Protein AF-A0A537J9Y5-F1 (afdb_monomer_lite)

Structure (mmCIF, N/CA/C/O backbone):
data_AF-A0A537J9Y5-F1
#
_entry.id   AF-A0A537J9Y5-F1
#
loop_
_atom_site.group_PDB
_atom_site.id
_atom_site.type_symbol
_atom_site.label_atom_id
_atom_site.label_alt_id
_atom_site.label_comp_id
_atom_site.label_asym_id
_atom_site.label_entity_id
_atom_site.label_seq_id
_atom_site.pdbx_PDB_ins_code
_atom_site.Cartn_x
_atom_site.Cartn_y
_atom_site.Cartn_z
_atom_site.occupancy
_atom_site.B_iso_or_equiv
_atom_site.auth_seq_id
_atom_site.auth_comp_id
_atom_site.auth_asym_id
_atom_site.auth_atom_id
_atom_site.pdbx_PDB_model_num
ATOM 1 N N . MET A 1 1 ? -23.679 -48.102 -21.421 1.00 48.69 1 MET A N 1
ATOM 2 C CA . MET A 1 1 ? -22.704 -47.228 -20.738 1.00 48.69 1 MET A CA 1
ATOM 3 C C . MET A 1 1 ? -22.880 -45.819 -21.307 1.00 48.69 1 MET A C 1
ATOM 5 O O . MET A 1 1 ? -22.364 -45.567 -22.387 1.00 48.69 1 MET A O 1
ATOM 9 N N . PRO A 1 2 ? -23.731 -44.965 -20.708 1.00 47.84 2 PRO A N 1
ATOM 10 C CA . PRO A 1 2 ? -23.940 -43.592 -21.174 1.00 47.84 2 PRO A CA 1
ATOM 11 C C . PRO A 1 2 ? -22.883 -42.631 -20.580 1.00 47.84 2 PRO A C 1
ATOM 13 O O . PRO A 1 2 ? -22.231 -42.990 -19.596 1.00 47.84 2 PRO A O 1
ATOM 16 N N . PRO A 1 3 ? -22.658 -41.455 -21.194 1.00 48.59 3 PRO A N 1
ATOM 17 C CA . PRO A 1 3 ? -21.494 -40.613 -20.930 1.00 48.59 3 PRO A CA 1
ATOM 18 C C . PRO A 1 3 ? -21.601 -39.854 -19.602 1.00 48.59 3 PRO A C 1
ATOM 20 O O . PRO A 1 3 ? -22.683 -39.469 -19.166 1.00 48.59 3 PRO A O 1
ATOM 23 N N . VAL A 1 4 ? -20.442 -39.645 -18.975 1.00 55.75 4 VAL A N 1
ATOM 24 C CA . VAL A 1 4 ? -20.255 -38.872 -17.743 1.00 55.75 4 VAL A CA 1
ATOM 25 C C . VAL A 1 4 ? -20.580 -37.409 -18.028 1.00 55.75 4 VAL A C 1
ATOM 27 O O . VAL A 1 4 ? -19.810 -36.705 -18.679 1.00 55.75 4 VAL A O 1
ATOM 30 N N . ASP A 1 5 ? -21.744 -36.985 -17.550 1.00 44.72 5 ASP A N 1
ATOM 31 C CA . ASP A 1 5 ? -22.205 -35.606 -17.577 1.00 44.72 5 ASP A CA 1
ATOM 32 C C . ASP A 1 5 ? -21.256 -34.732 -16.743 1.00 44.72 5 ASP A C 1
ATOM 34 O O . ASP A 1 5 ? -20.990 -34.991 -15.562 1.00 44.72 5 ASP A O 1
ATOM 38 N N . SER A 1 6 ? -20.687 -33.714 -17.383 1.00 51.09 6 SER A N 1
ATOM 39 C CA . SER A 1 6 ? -19.813 -32.724 -16.770 1.00 51.09 6 SER A CA 1
ATOM 40 C C . SER A 1 6 ? -20.642 -31.811 -15.871 1.00 51.09 6 SER A C 1
ATOM 42 O O . SER A 1 6 ? -20.980 -30.687 -16.241 1.00 51.09 6 SER A O 1
ATOM 44 N N . ALA A 1 7 ? -20.962 -32.297 -14.673 1.00 42.53 7 ALA A N 1
ATOM 45 C CA . ALA A 1 7 ? -21.557 -31.504 -13.613 1.00 42.53 7 ALA A CA 1
ATOM 46 C C . ALA A 1 7 ? -20.564 -30.412 -13.184 1.00 42.53 7 ALA A C 1
ATOM 48 O O . ALA A 1 7 ? -19.696 -30.596 -12.325 1.00 42.53 7 ALA A O 1
ATOM 49 N N . VAL A 1 8 ? -20.692 -29.251 -13.826 1.00 44.88 8 VAL A N 1
ATOM 50 C CA . VAL A 1 8 ? -20.165 -27.972 -13.363 1.00 44.88 8 VAL A CA 1
ATOM 51 C C . VAL A 1 8 ? -20.656 -27.793 -11.931 1.00 44.88 8 VAL A C 1
ATOM 53 O O . VAL A 1 8 ? -21.840 -27.562 -11.698 1.00 44.88 8 VAL A O 1
ATOM 56 N N . ARG A 1 9 ? -19.757 -27.940 -10.950 1.00 37.44 9 ARG A N 1
ATOM 57 C CA . ARG A 1 9 ? -20.081 -27.621 -9.556 1.00 37.44 9 ARG A CA 1
ATOM 58 C C . ARG A 1 9 ? -20.584 -26.172 -9.523 1.00 37.44 9 ARG A C 1
ATOM 60 O O . ARG A 1 9 ? -19.860 -25.298 -10.013 1.00 37.44 9 ARG A O 1
ATOM 67 N N . PRO A 1 10 ? -21.779 -25.889 -8.980 1.00 38.28 10 PRO A N 1
ATOM 68 C CA . PRO A 1 10 ? -22.238 -24.516 -8.856 1.00 38.28 10 PRO A CA 1
ATOM 69 C C . PRO A 1 10 ? -21.211 -23.720 -8.045 1.00 38.28 10 PRO A C 1
ATOM 71 O O . PRO A 1 10 ? -20.689 -24.194 -7.031 1.00 38.28 10 PRO A O 1
ATOM 74 N N . ARG A 1 11 ? -20.872 -22.521 -8.535 1.00 48.03 11 ARG A N 1
ATOM 75 C CA . ARG A 1 11 ? -20.024 -21.579 -7.795 1.00 48.03 11 ARG A CA 1
ATOM 76 C C . ARG A 1 11 ? -20.684 -21.312 -6.438 1.00 48.03 11 ARG A C 1
ATOM 78 O O . ARG A 1 11 ? -21.905 -21.170 -6.410 1.00 48.03 11 ARG A O 1
ATOM 85 N N . PRO A 1 12 ? -19.912 -21.220 -5.342 1.00 40.69 12 PRO A N 1
ATOM 86 C CA . PRO A 1 12 ? -20.472 -20.873 -4.044 1.00 40.69 12 PRO A CA 1
ATOM 87 C C . PRO A 1 12 ? -21.247 -19.560 -4.176 1.00 40.69 12 PRO A C 1
ATOM 89 O O . PRO A 1 12 ? -20.703 -18.550 -4.630 1.00 40.69 12 PRO A O 1
ATOM 92 N N . THR A 1 13 ? -22.536 -19.602 -3.848 1.00 50.50 13 THR A N 1
ATOM 93 C CA . THR A 1 13 ? -23.388 -18.419 -3.801 1.00 50.50 13 THR A CA 1
ATOM 94 C C . THR A 1 13 ? -22.841 -17.473 -2.729 1.00 50.50 13 THR A C 1
ATOM 96 O O . THR A 1 13 ? -22.529 -17.926 -1.624 1.00 50.50 13 THR A O 1
ATOM 99 N N . PRO A 1 14 ? -22.665 -16.174 -3.029 1.00 53.56 14 PRO A N 1
ATOM 100 C CA . PRO A 1 14 ? -22.253 -15.197 -2.028 1.00 53.56 14 PRO A CA 1
ATOM 101 C C . PRO A 1 14 ? -23.252 -15.179 -0.857 1.00 53.56 14 PRO A C 1
ATOM 103 O O . PRO A 1 14 ? -24.447 -15.325 -1.105 1.00 53.56 14 PRO A O 1
ATOM 106 N N . PRO A 1 15 ? -22.803 -14.988 0.396 1.00 53.94 15 PRO A N 1
ATOM 107 C CA . PRO A 1 15 ? -23.690 -14.953 1.557 1.00 53.94 15 PRO A CA 1
ATOM 108 C C . PRO A 1 15 ? -24.739 -13.836 1.426 1.00 53.94 15 PRO A C 1
ATOM 110 O O . PRO A 1 15 ? -24.412 -12.713 1.036 1.00 53.94 15 PRO A O 1
ATOM 113 N N . ASP A 1 16 ? -25.986 -14.143 1.786 1.00 54.88 16 ASP A N 1
ATOM 114 C CA . ASP A 1 16 ? -27.216 -13.396 1.461 1.00 54.88 16 ASP A CA 1
ATOM 115 C C . ASP A 1 16 ? -27.384 -11.987 2.080 1.00 54.88 16 ASP A C 1
ATOM 117 O O . ASP A 1 16 ? -28.465 -11.411 2.031 1.00 54.88 16 ASP A O 1
ATOM 121 N N . GLY A 1 17 ? -26.321 -11.364 2.593 1.00 55.50 17 GLY A N 1
ATOM 122 C CA . GLY A 1 17 ? -26.359 -10.043 3.245 1.00 55.50 17 GLY A CA 1
ATOM 123 C C . GLY A 1 17 ? -25.818 -8.870 2.419 1.00 55.50 17 GLY A C 1
ATOM 124 O O . GLY A 1 17 ? -25.597 -7.794 2.962 1.00 55.50 17 GLY A O 1
ATOM 125 N N . ILE A 1 18 ? -25.528 -9.061 1.129 1.00 55.19 18 ILE A N 1
ATOM 126 C CA . ILE A 1 18 ? -24.927 -8.015 0.288 1.00 55.19 18 ILE A CA 1
ATOM 127 C C . ILE A 1 18 ? -26.033 -7.142 -0.321 1.00 55.19 18 ILE A C 1
ATOM 129 O O . ILE A 1 18 ? -26.886 -7.661 -1.055 1.00 55.19 18 ILE A O 1
ATOM 133 N N . SER A 1 19 ? -25.992 -5.832 -0.035 1.00 57.56 19 SER A N 1
ATOM 134 C CA . SER A 1 19 ? -26.908 -4.828 -0.591 1.00 57.56 19 SER A CA 1
ATOM 135 C C . SER A 1 19 ? -26.950 -4.897 -2.129 1.00 57.56 19 SER A C 1
ATOM 137 O O . SER A 1 19 ? -25.937 -5.215 -2.766 1.00 57.56 19 SER A O 1
ATOM 139 N N . PRO A 1 20 ? -28.115 -4.637 -2.755 1.00 54.50 20 PRO A N 1
ATOM 140 C CA . PRO A 1 20 ? -28.296 -4.770 -4.205 1.00 54.50 20 PRO A CA 1
ATOM 141 C C . PRO A 1 20 ? -27.277 -3.950 -5.013 1.00 54.50 20 PRO A C 1
ATOM 143 O O . PRO A 1 20 ? -26.817 -4.405 -6.059 1.00 54.50 20 PRO A O 1
ATOM 146 N N . ASP A 1 21 ? -26.826 -2.820 -4.470 1.00 53.56 21 ASP A N 1
ATOM 147 C CA . ASP A 1 21 ? -25.821 -1.941 -5.076 1.00 53.56 21 ASP A CA 1
ATOM 148 C C . ASP A 1 21 ? -24.439 -2.605 -5.188 1.00 53.56 21 ASP A C 1
ATOM 150 O O . ASP A 1 21 ? -23.736 -2.447 -6.187 1.00 53.56 21 ASP A O 1
ATOM 154 N N . VAL A 1 22 ? -24.053 -3.408 -4.190 1.00 55.50 22 VAL A N 1
ATOM 155 C CA . VAL A 1 22 ? -22.767 -4.123 -4.177 1.00 55.50 22 VAL A CA 1
ATOM 156 C C . VAL A 1 22 ? -22.822 -5.349 -5.093 1.00 55.50 22 VAL A C 1
ATOM 158 O O . VAL A 1 22 ? -21.840 -5.649 -5.772 1.00 55.50 22 VAL A O 1
ATOM 161 N N . ARG A 1 23 ? -23.978 -6.024 -5.204 1.00 52.75 23 ARG A N 1
ATOM 162 C CA . ARG A 1 23 ? -24.185 -7.061 -6.237 1.00 52.75 23 ARG A CA 1
ATOM 163 C C . ARG A 1 23 ? -24.098 -6.474 -7.643 1.00 52.75 23 ARG A C 1
ATOM 165 O O . ARG A 1 23 ? -23.441 -7.070 -8.493 1.00 52.75 23 ARG A O 1
ATOM 172 N N . ALA A 1 24 ? -24.708 -5.313 -7.876 1.00 53.28 24 ALA A N 1
ATOM 173 C CA . ALA A 1 24 ? -24.654 -4.626 -9.162 1.00 53.28 24 ALA A CA 1
ATOM 174 C C . ALA A 1 24 ? -23.217 -4.214 -9.525 1.00 53.28 24 ALA A C 1
ATOM 176 O O . ALA A 1 24 ? -22.781 -4.474 -10.643 1.00 53.28 24 ALA A O 1
ATOM 177 N N . ALA A 1 25 ? -22.448 -3.685 -8.566 1.00 50.53 25 ALA A N 1
ATOM 178 C CA . ALA A 1 25 ? -21.043 -3.323 -8.766 1.00 50.53 25 ALA A CA 1
ATOM 179 C C . ALA A 1 25 ? -20.125 -4.530 -9.062 1.00 50.53 25 ALA A C 1
ATOM 181 O O . ALA A 1 25 ? -19.138 -4.393 -9.784 1.00 50.53 25 ALA A O 1
ATOM 182 N N . LEU A 1 26 ? -20.448 -5.720 -8.537 1.00 48.41 26 LEU A N 1
ATOM 183 C CA . LEU A 1 26 ? -19.712 -6.963 -8.810 1.00 48.41 26 LEU A CA 1
ATOM 184 C C . LEU A 1 26 ? -20.140 -7.658 -10.119 1.00 48.41 26 LEU A C 1
ATOM 186 O O . LEU A 1 26 ? -19.366 -8.445 -10.663 1.00 48.41 26 LEU A O 1
ATOM 190 N N . ALA A 1 27 ? -21.352 -7.392 -10.623 1.00 50.41 27 ALA A N 1
ATOM 191 C CA . ALA A 1 27 ? -21.928 -8.035 -11.811 1.00 50.41 27 ALA A CA 1
ATOM 192 C C . ALA A 1 27 ? -21.646 -7.296 -13.134 1.00 50.41 27 ALA A C 1
ATOM 194 O O . ALA A 1 27 ? -21.842 -7.848 -14.217 1.00 50.41 27 ALA A O 1
ATOM 195 N N . THR A 1 28 ? -21.188 -6.051 -13.074 1.00 40.44 28 THR A N 1
ATOM 196 C CA . THR A 1 28 ? -20.926 -5.214 -14.251 1.00 40.44 28 THR A CA 1
ATOM 197 C C . THR A 1 28 ? -19.589 -5.537 -14.938 1.00 40.44 28 THR A C 1
ATOM 199 O O . THR A 1 28 ? -18.579 -5.736 -14.258 1.00 40.44 28 THR A O 1
ATOM 202 N N . PRO A 1 29 ? -19.526 -5.542 -16.287 1.00 36.16 29 PRO A N 1
ATOM 203 C CA . PRO A 1 29 ? -18.295 -5.789 -17.039 1.00 36.16 29 PRO A CA 1
ATOM 204 C C . PRO A 1 29 ? -17.194 -4.781 -16.677 1.00 36.16 29 PRO A C 1
ATOM 206 O O . PRO A 1 29 ? -17.454 -3.581 -16.595 1.00 36.16 29 PRO A O 1
ATOM 209 N N . GLY A 1 30 ? -15.950 -5.249 -16.531 1.00 40.12 30 GLY A N 1
ATOM 210 C CA . GLY A 1 30 ? -14.796 -4.483 -16.022 1.00 40.12 30 GLY A CA 1
ATOM 211 C C . GLY A 1 30 ? -14.356 -3.236 -16.811 1.00 40.12 30 GLY A C 1
ATOM 212 O O . GLY A 1 30 ? -13.328 -2.653 -16.482 1.00 40.12 30 GLY A O 1
ATOM 213 N N . TRP A 1 31 ? -15.106 -2.809 -17.832 1.00 46.09 31 TRP A N 1
ATOM 214 C CA . TRP A 1 31 ? -14.923 -1.525 -18.517 1.00 46.09 31 TRP A CA 1
ATOM 215 C C . TRP A 1 31 ? -15.880 -0.427 -18.011 1.00 46.09 31 TRP A C 1
ATOM 217 O O . TRP A 1 31 ? -15.570 0.752 -18.168 1.00 46.09 31 TRP A O 1
ATOM 227 N N . ALA A 1 32 ? -17.008 -0.793 -17.383 1.00 37.97 32 ALA A N 1
ATOM 228 C CA . ALA A 1 32 ? -18.052 0.137 -16.936 1.00 37.97 32 ALA A CA 1
ATOM 229 C C . ALA A 1 32 ? -17.827 0.687 -15.514 1.00 37.97 32 ALA A C 1
ATOM 231 O O . ALA A 1 32 ? -18.377 1.727 -15.162 1.00 37.97 32 ALA A O 1
ATOM 232 N N . LEU A 1 33 ? -16.956 0.061 -14.717 1.00 44.09 33 LEU A N 1
ATOM 233 C CA . LEU A 1 33 ? -16.459 0.640 -13.472 1.00 44.09 33 LEU A CA 1
ATOM 234 C C . LEU A 1 33 ? -14.973 0.920 -13.583 1.00 44.09 33 LEU A C 1
ATOM 236 O O . LEU A 1 33 ? -14.114 0.145 -13.174 1.00 44.09 33 LEU A O 1
ATOM 240 N N . ARG A 1 34 ? -14.684 2.139 -14.031 1.00 42.34 34 ARG A N 1
ATOM 241 C CA . ARG A 1 34 ? -13.456 2.860 -13.689 1.00 42.34 34 ARG A CA 1
ATOM 242 C C . ARG A 1 34 ? -13.475 3.257 -12.199 1.00 42.34 34 ARG A C 1
ATOM 244 O O . ARG A 1 34 ? -13.111 4.376 -11.853 1.00 42.34 34 ARG A O 1
ATOM 251 N N . GLN A 1 35 ? -13.955 2.384 -11.311 1.00 54.38 35 GLN A N 1
ATOM 252 C CA . GLN A 1 35 ? -13.827 2.600 -9.878 1.00 54.38 35 GLN A CA 1
ATOM 253 C C . GLN A 1 35 ? -12.368 2.353 -9.515 1.00 54.38 35 GLN A C 1
ATOM 255 O O . GLN A 1 35 ? -11.789 1.303 -9.803 1.00 54.38 35 GLN A O 1
ATOM 260 N N . ARG A 1 36 ? -11.747 3.392 -8.964 1.00 60.62 36 ARG A N 1
ATOM 261 C CA . ARG A 1 36 ? -10.392 3.335 -8.437 1.00 60.62 36 ARG A CA 1
ATOM 262 C C . ARG A 1 36 ? -10.406 2.317 -7.299 1.00 60.62 36 ARG A C 1
ATOM 264 O O . ARG A 1 36 ? -11.198 2.435 -6.379 1.00 60.62 36 ARG A O 1
ATOM 271 N N . VAL A 1 37 ? -9.571 1.286 -7.398 1.00 68.31 37 VAL A N 1
ATOM 272 C CA . VAL A 1 37 ? -9.343 0.387 -6.264 1.00 68.31 37 VAL A CA 1
ATOM 273 C C . VAL A 1 37 ? -8.652 1.220 -5.175 1.00 68.31 37 VAL A C 1
ATOM 275 O O . VAL A 1 37 ? -7.657 1.876 -5.515 1.00 68.31 37 VAL A O 1
ATOM 278 N N . PRO A 1 38 ? -9.139 1.213 -3.918 1.00 76.75 38 PRO A N 1
ATOM 279 C CA . PRO A 1 38 ? -8.525 1.978 -2.839 1.00 76.75 38 PRO A CA 1
ATOM 280 C C . PRO A 1 38 ? -7.033 1.656 -2.722 1.00 76.75 38 PRO A C 1
ATOM 282 O O . PRO A 1 38 ? -6.625 0.490 -2.741 1.00 76.75 38 PRO A O 1
ATOM 285 N N . SER A 1 39 ? -6.204 2.693 -2.640 1.00 82.50 39 SER A N 1
ATOM 286 C CA . SER A 1 39 ? -4.759 2.550 -2.479 1.00 82.50 39 SER A CA 1
ATOM 287 C C . SER A 1 39 ? -4.416 2.137 -1.049 1.00 82.50 39 SER A C 1
ATOM 289 O O . SER A 1 39 ? -5.135 2.451 -0.104 1.00 82.50 39 SER A O 1
ATOM 291 N N . ALA A 1 40 ? -3.249 1.519 -0.855 1.00 85.81 40 ALA A N 1
ATOM 292 C CA . ALA A 1 40 ? -2.711 1.263 0.482 1.00 85.81 40 ALA A CA 1
ATOM 293 C C . ALA A 1 40 ? -2.560 2.557 1.313 1.00 85.81 40 ALA A C 1
ATOM 295 O O . ALA A 1 40 ? -2.687 2.516 2.531 1.00 85.81 40 ALA A O 1
ATOM 296 N N . SER A 1 41 ? -2.346 3.700 0.647 1.00 88.62 41 SER A N 1
ATOM 297 C CA . SER A 1 41 ? -2.341 5.025 1.287 1.00 88.62 41 SER A CA 1
ATOM 298 C C . SER A 1 41 ? -3.717 5.431 1.812 1.00 88.62 41 SER A C 1
ATOM 300 O O . SER A 1 41 ? -3.803 5.986 2.900 1.00 88.62 41 SER A O 1
ATOM 302 N N . ASP A 1 42 ? -4.780 5.131 1.062 1.00 90.25 42 ASP A N 1
ATOM 303 C CA . ASP A 1 42 ? -6.153 5.483 1.439 1.00 90.25 42 ASP A CA 1
ATOM 304 C C . ASP A 1 42 ? -6.583 4.658 2.665 1.00 90.25 42 ASP A C 1
ATOM 306 O O . ASP A 1 42 ? -7.220 5.169 3.580 1.00 90.25 42 ASP A O 1
ATOM 310 N N . ILE A 1 43 ? -6.151 3.391 2.729 1.00 92.19 43 ILE A N 1
ATOM 311 C CA . ILE A 1 43 ? -6.373 2.511 3.886 1.00 92.19 43 ILE A CA 1
ATOM 312 C C . ILE A 1 43 ? -5.577 2.986 5.107 1.00 92.19 43 ILE A C 1
ATOM 314 O O . ILE A 1 43 ? -6.118 2.989 6.210 1.00 92.19 43 ILE A O 1
ATOM 318 N N . ALA A 1 44 ? -4.314 3.391 4.939 1.00 92.62 44 ALA A N 1
ATOM 319 C CA . ALA A 1 44 ? -3.496 3.902 6.042 1.00 92.62 44 ALA A CA 1
ATOM 320 C C . ALA A 1 44 ? -4.109 5.165 6.664 1.00 92.62 44 ALA A C 1
ATOM 322 O O . ALA A 1 44 ? -4.255 5.231 7.883 1.00 92.62 44 ALA A O 1
ATOM 323 N N . MET A 1 45 ? -4.548 6.106 5.824 1.00 93.25 45 MET A N 1
ATOM 324 C CA . MET A 1 45 ? -5.204 7.338 6.258 1.00 93.25 45 MET A CA 1
ATOM 325 C C . MET A 1 45 ? -6.538 7.052 6.955 1.00 93.25 45 MET A C 1
ATOM 327 O O . MET A 1 45 ? -6.750 7.508 8.070 1.00 93.25 45 MET A O 1
ATOM 331 N N . LEU A 1 46 ? -7.370 6.174 6.384 1.00 95.06 46 LEU A N 1
ATOM 332 C CA . LEU A 1 46 ? -8.601 5.722 7.037 1.00 95.06 46 LEU A CA 1
ATOM 333 C C . LEU A 1 46 ? -8.339 5.095 8.418 1.00 95.06 46 LEU A C 1
ATOM 335 O O . LEU A 1 46 ? -9.082 5.332 9.365 1.00 95.06 46 LEU A O 1
ATOM 339 N N . THR A 1 47 ? -7.290 4.281 8.535 1.00 95.81 47 THR A N 1
ATOM 340 C CA . THR A 1 47 ? -6.924 3.629 9.803 1.00 95.81 47 THR A CA 1
ATOM 341 C C . THR A 1 47 ? -6.492 4.658 10.845 1.00 95.81 47 THR A C 1
ATOM 343 O O . THR A 1 47 ? -6.865 4.538 12.010 1.00 95.81 47 THR A O 1
ATOM 346 N N . TYR A 1 48 ? -5.721 5.664 10.421 1.00 95.50 48 TYR A N 1
ATOM 347 C CA . TYR A 1 48 ? -5.298 6.775 11.264 1.00 95.50 48 TYR A CA 1
ATOM 348 C C . TYR A 1 48 ? -6.501 7.577 11.762 1.00 95.50 48 TYR A C 1
ATOM 350 O O . TYR A 1 48 ? -6.676 7.711 12.972 1.00 95.50 48 TYR A O 1
ATOM 358 N N . ASP A 1 49 ? -7.369 8.022 10.852 1.00 95.88 49 ASP A N 1
ATOM 359 C CA . ASP A 1 49 ? -8.537 8.832 11.199 1.00 95.88 49 ASP A CA 1
ATOM 360 C C . ASP A 1 49 ? -9.494 8.057 12.119 1.00 95.88 49 ASP A C 1
ATOM 362 O O . ASP A 1 49 ? -9.992 8.599 13.105 1.00 95.88 49 ASP A O 1
ATOM 366 N N . LEU A 1 50 ? -9.688 6.754 11.876 1.00 96.56 50 LEU A N 1
ATOM 367 C CA . LEU A 1 50 ? -10.480 5.896 12.759 1.00 96.56 50 LEU A CA 1
ATOM 368 C C . LEU A 1 50 ? -9.873 5.799 14.165 1.00 96.56 50 LEU A C 1
ATOM 370 O O . LEU A 1 50 ? -10.606 5.878 15.149 1.00 96.56 50 LEU A O 1
ATOM 374 N N . GLY A 1 51 ? -8.549 5.656 14.272 1.00 95.62 51 GLY A N 1
ATOM 375 C CA . GLY A 1 51 ? -7.843 5.663 15.555 1.00 95.62 51 GLY A CA 1
ATOM 376 C C . GLY A 1 51 ? -7.996 6.991 16.301 1.00 95.62 51 GLY A C 1
ATOM 377 O O . GLY A 1 51 ? -8.272 6.984 17.498 1.00 95.62 51 GLY A O 1
ATOM 378 N N . VAL A 1 52 ? -7.899 8.122 15.593 1.00 95.88 52 VAL A N 1
ATOM 379 C CA . VAL A 1 52 ? -8.086 9.469 16.161 1.00 95.88 52 VAL A CA 1
ATOM 380 C C . VAL A 1 52 ? -9.508 9.658 16.689 1.00 95.88 52 VAL A C 1
ATOM 382 O O . VAL A 1 52 ? -9.684 10.109 17.820 1.00 95.88 52 VAL A O 1
ATOM 385 N N . LEU A 1 53 ? -10.526 9.286 15.909 1.00 96.44 53 LEU A N 1
ATOM 386 C CA . LEU A 1 53 ? -11.927 9.422 16.319 1.00 96.44 53 LEU A CA 1
ATOM 387 C C . LEU A 1 53 ? -12.252 8.538 17.530 1.00 96.44 53 LEU A C 1
ATOM 389 O O . LEU A 1 53 ? -12.888 8.997 18.478 1.00 96.44 53 LEU A O 1
ATOM 393 N N . LEU A 1 54 ? -11.776 7.291 17.535 1.00 95.88 54 LEU A N 1
ATOM 394 C CA . LEU A 1 54 ? -11.959 6.386 18.672 1.00 95.88 54 LEU A CA 1
ATOM 395 C C . LEU A 1 54 ? -11.193 6.856 19.915 1.00 95.88 54 LEU A C 1
ATOM 397 O O . LEU A 1 54 ? -11.729 6.788 21.017 1.00 95.88 54 LEU A O 1
ATOM 401 N N . GLY A 1 55 ? -9.976 7.380 19.748 1.00 93.94 55 GLY A N 1
ATOM 402 C CA . GLY A 1 55 ? -9.195 7.980 20.834 1.00 93.94 55 GLY A CA 1
ATOM 403 C C . GLY A 1 55 ? -9.843 9.242 21.414 1.00 93.94 55 GLY A C 1
ATOM 404 O O . GLY A 1 55 ? -9.708 9.515 22.604 1.00 93.94 55 GLY A O 1
ATOM 405 N N . ALA A 1 56 ? -10.616 9.972 20.605 1.00 95.19 56 ALA A N 1
ATOM 406 C CA . ALA A 1 56 ? -11.460 11.081 21.051 1.00 95.19 56 ALA A CA 1
ATOM 407 C C . ALA A 1 56 ? -12.756 10.624 21.758 1.00 95.19 56 ALA A C 1
ATOM 409 O O . ALA A 1 56 ? -13.550 11.459 22.187 1.00 95.19 56 ALA A O 1
ATOM 410 N N . GLY A 1 57 ? -12.976 9.312 21.892 1.00 94.06 57 GLY A N 1
ATOM 411 C CA . GLY A 1 57 ? -14.121 8.733 22.591 1.00 94.06 57 GLY A CA 1
ATOM 412 C C . GLY A 1 57 ? -15.370 8.553 21.730 1.00 94.06 57 GLY A C 1
ATOM 413 O O . GLY A 1 57 ? -16.434 8.261 22.278 1.00 94.06 57 GLY A O 1
ATOM 414 N N . LEU A 1 58 ? -15.281 8.705 20.401 1.00 95.56 58 LEU A N 1
ATOM 415 C CA . LEU A 1 58 ? -16.425 8.416 19.538 1.00 95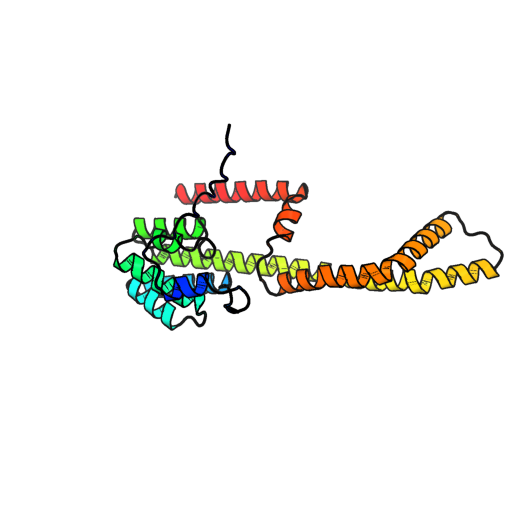.56 58 LEU A CA 1
ATOM 416 C C . LEU A 1 58 ? -16.696 6.903 19.507 1.00 95.56 58 LEU A C 1
ATOM 418 O O . LEU A 1 58 ? -15.761 6.111 19.375 1.00 95.56 58 LEU A O 1
ATOM 422 N N . PRO A 1 59 ? -17.968 6.472 19.550 1.00 94.31 59 PRO A N 1
ATOM 423 C CA . PRO A 1 59 ? -18.332 5.085 19.299 1.00 94.31 59 PRO A CA 1
ATOM 424 C C . PRO A 1 59 ? -17.900 4.629 17.899 1.00 94.31 59 PRO A C 1
ATOM 426 O O . PRO A 1 59 ? -18.025 5.376 16.928 1.00 94.31 59 PRO A O 1
ATOM 429 N N . LEU A 1 60 ? -17.476 3.367 17.773 1.00 94.12 60 LEU A N 1
ATOM 430 C CA . LEU A 1 60 ? -16.972 2.793 16.517 1.00 94.12 60 LEU A CA 1
ATOM 431 C C . LEU A 1 60 ? -17.920 2.989 15.331 1.00 94.12 60 LEU A C 1
ATOM 433 O O . LEU A 1 60 ? -17.478 3.384 14.257 1.00 94.12 60 LEU A O 1
ATOM 437 N N . MET A 1 61 ? -19.216 2.738 15.518 1.00 93.75 61 MET A N 1
ATOM 438 C CA . MET A 1 61 ? -20.197 2.923 14.447 1.00 93.75 61 MET A CA 1
ATOM 439 C C . MET A 1 61 ? -20.273 4.380 13.984 1.00 93.75 61 MET A C 1
ATOM 441 O O . MET A 1 61 ? -20.236 4.637 12.787 1.00 93.75 61 MET A O 1
ATOM 445 N N . GLN A 1 62 ? -20.294 5.329 14.924 1.00 94.00 62 GLN A N 1
ATOM 446 C CA . GLN A 1 62 ? -20.340 6.752 14.596 1.00 94.00 62 GLN A CA 1
ATOM 447 C C . GLN A 1 62 ? -19.066 7.193 13.871 1.00 94.00 62 GLN A C 1
ATOM 449 O O . GLN A 1 62 ? -19.137 7.939 12.898 1.00 94.00 62 GLN A O 1
ATOM 454 N N . ALA A 1 63 ? -17.904 6.694 14.298 1.00 95.69 63 ALA A N 1
ATOM 455 C CA . ALA A 1 63 ? -16.643 6.962 13.619 1.00 95.69 63 ALA A CA 1
ATOM 456 C C . ALA A 1 63 ? -16.636 6.408 12.180 1.00 95.69 63 ALA A C 1
ATOM 458 O O . ALA A 1 63 ? -16.209 7.099 11.259 1.00 95.69 63 ALA A O 1
ATOM 459 N N . LEU A 1 64 ? -17.156 5.195 11.956 1.00 94.88 64 LEU A N 1
ATOM 460 C CA . LEU A 1 64 ? -17.269 4.606 10.616 1.00 94.88 64 LEU A CA 1
ATOM 461 C C . LEU A 1 64 ? -18.212 5.394 9.700 1.00 94.88 64 LEU A C 1
ATOM 463 O O . LEU A 1 64 ? -17.906 5.555 8.517 1.00 94.88 64 LEU A O 1
ATOM 467 N N . ASP A 1 65 ? -19.325 5.897 10.233 1.00 93.56 65 ASP A N 1
ATOM 468 C CA . ASP A 1 65 ? -20.278 6.702 9.468 1.00 93.56 65 ASP A CA 1
ATOM 469 C C . ASP A 1 65 ? -19.653 8.049 9.061 1.00 93.56 65 ASP A C 1
ATOM 471 O O . ASP A 1 65 ? -19.684 8.402 7.879 1.00 93.56 65 ASP A O 1
ATOM 475 N N . VAL A 1 66 ? -18.968 8.734 9.990 1.00 94.81 66 VAL A N 1
ATOM 476 C CA . VAL A 1 66 ? -18.221 9.979 9.714 1.00 94.81 66 VAL A CA 1
ATOM 477 C C . VAL A 1 66 ? -17.170 9.764 8.620 1.00 94.81 66 VAL A C 1
ATOM 479 O O . VAL A 1 66 ? -17.112 10.522 7.651 1.00 94.81 66 VAL A O 1
ATOM 482 N N . LEU A 1 67 ? -16.369 8.699 8.713 1.00 94.69 67 LEU A N 1
ATOM 483 C CA . LEU A 1 67 ? -15.350 8.392 7.699 1.00 94.69 67 LEU A CA 1
ATOM 484 C C . LEU A 1 67 ? -15.960 8.004 6.347 1.00 94.69 67 LEU A C 1
ATOM 486 O O . LEU A 1 67 ? -15.390 8.299 5.292 1.00 94.69 67 LEU A O 1
ATOM 490 N N . GLY A 1 68 ? -17.129 7.360 6.354 1.00 91.56 68 GLY A N 1
ATOM 491 C CA . GLY A 1 68 ? -17.888 7.047 5.146 1.00 91.56 68 GLY A CA 1
ATOM 492 C C . GLY A 1 68 ? -18.376 8.295 4.408 1.00 91.56 68 GLY A C 1
ATOM 493 O O . GLY A 1 68 ? -18.400 8.317 3.172 1.00 91.56 68 GLY A O 1
ATOM 494 N N . GLU A 1 69 ? -18.732 9.346 5.142 1.00 91.31 69 GLU A N 1
ATOM 495 C CA . GLU A 1 69 ? -19.104 10.642 4.569 1.00 91.31 69 GLU A CA 1
ATOM 496 C C . GLU A 1 69 ? -17.886 11.430 4.075 1.00 91.31 69 GLU A C 1
ATOM 498 O O . GLU A 1 69 ? -17.943 12.038 3.005 1.00 91.31 69 GLU A O 1
ATOM 503 N N . GLN A 1 70 ? -16.765 11.360 4.798 1.00 90.38 70 GLN A N 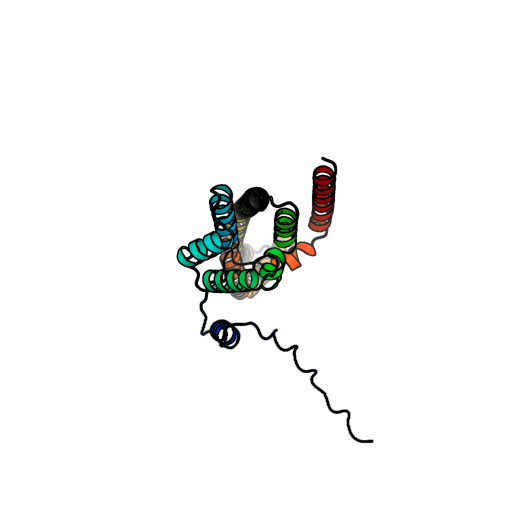1
ATOM 504 C CA . GLN A 1 70 ? -15.531 12.074 4.459 1.00 90.38 70 GLN A CA 1
ATOM 505 C C . GLN A 1 70 ? -14.771 11.468 3.272 1.00 90.38 70 GLN A C 1
ATOM 507 O O . GLN A 1 70 ? -14.109 12.193 2.525 1.00 90.38 70 GLN A O 1
ATOM 512 N N . THR A 1 71 ? -14.838 10.149 3.066 1.00 88.25 71 THR A N 1
ATOM 513 C CA . THR A 1 71 ? -14.081 9.514 1.982 1.00 88.25 71 THR A CA 1
ATOM 514 C C . THR A 1 71 ? -14.619 9.906 0.606 1.00 88.25 71 THR A C 1
ATOM 516 O O . THR A 1 71 ? -15.826 9.910 0.366 1.00 88.25 71 THR A O 1
ATOM 519 N N . THR A 1 72 ? -13.724 10.209 -0.336 1.00 85.56 72 THR A N 1
ATOM 520 C CA . THR A 1 72 ? -14.078 10.515 -1.734 1.00 85.56 72 THR A CA 1
ATOM 521 C C . THR A 1 72 ? -14.192 9.260 -2.602 1.00 85.56 72 THR A C 1
ATOM 523 O O . THR A 1 72 ? -14.811 9.303 -3.668 1.00 85.56 72 THR A O 1
ATOM 526 N N . ASP A 1 73 ? -13.638 8.134 -2.147 1.00 84.31 73 ASP A N 1
ATOM 527 C CA . ASP A 1 73 ? -13.659 6.870 -2.875 1.00 84.31 73 ASP A CA 1
ATOM 528 C C . ASP A 1 73 ? -14.999 6.149 -2.662 1.00 84.31 73 ASP A C 1
ATOM 530 O O . ASP A 1 73 ? -15.354 5.746 -1.551 1.00 84.31 73 ASP A O 1
ATOM 534 N N . GLN A 1 74 ? -15.756 5.971 -3.748 1.00 85.62 74 GLN A N 1
ATOM 535 C CA . GLN A 1 74 ? -17.055 5.297 -3.713 1.00 85.62 74 GLN A CA 1
ATOM 536 C C . GLN A 1 74 ? -16.949 3.831 -3.275 1.00 85.62 74 GLN A C 1
ATOM 538 O O . GLN A 1 74 ? -17.861 3.336 -2.611 1.00 85.62 74 GLN A O 1
ATOM 543 N N . VAL A 1 75 ? -15.849 3.148 -3.614 1.00 86.31 75 VAL A N 1
ATOM 544 C CA . VAL A 1 75 ? -15.607 1.763 -3.193 1.00 86.31 75 VAL A CA 1
ATOM 545 C C . VAL A 1 75 ? -15.404 1.735 -1.689 1.00 86.31 75 VAL A C 1
ATOM 547 O O . VAL A 1 75 ? -16.085 0.982 -0.995 1.00 86.31 75 VAL A O 1
ATOM 550 N N . LEU A 1 76 ? -14.513 2.587 -1.172 1.00 87.88 76 LEU A N 1
ATOM 551 C CA . LEU A 1 76 ? -14.222 2.638 0.259 1.00 87.88 76 LEU A CA 1
ATOM 552 C C . LEU A 1 76 ? -15.466 3.026 1.067 1.00 87.88 76 LEU A C 1
ATOM 554 O O . LEU A 1 76 ? -15.755 2.397 2.081 1.00 87.88 76 LEU A O 1
ATOM 558 N N . ARG A 1 77 ? -16.269 3.974 0.569 1.00 90.38 77 ARG A N 1
ATOM 559 C CA . ARG A 1 77 ? -17.561 4.336 1.167 1.00 90.38 77 ARG A CA 1
ATOM 560 C C . ARG A 1 77 ? -18.517 3.146 1.256 1.00 90.38 77 ARG A C 1
ATOM 562 O O . ARG A 1 77 ? -19.144 2.939 2.293 1.00 90.38 77 ARG A O 1
ATOM 569 N N . GLY A 1 78 ? -18.635 2.362 0.182 1.00 88.50 78 GLY A N 1
ATOM 570 C CA . GLY A 1 78 ? -19.463 1.154 0.162 1.00 88.50 78 GLY A CA 1
ATOM 571 C C . GLY A 1 78 ? -18.981 0.099 1.161 1.00 88.50 78 GLY A C 1
ATOM 572 O O . GLY A 1 78 ? -19.790 -0.481 1.887 1.00 88.50 78 GLY A O 1
ATOM 573 N N . VAL A 1 79 ? -17.662 -0.089 1.255 1.00 90.69 79 VAL A N 1
ATOM 574 C CA . VAL A 1 79 ? -17.029 -0.991 2.227 1.00 90.69 79 VAL A CA 1
ATOM 575 C C . VAL A 1 79 ? -17.346 -0.564 3.660 1.00 90.69 79 VAL A C 1
ATOM 577 O O . VAL A 1 79 ? -17.812 -1.391 4.440 1.00 90.69 79 VAL A O 1
ATOM 580 N N . LEU A 1 80 ? -17.163 0.715 4.005 1.00 92.75 80 LEU A N 1
ATOM 581 C CA . LEU A 1 80 ? -17.417 1.226 5.359 1.00 92.75 80 LEU A CA 1
ATOM 582 C C . LEU A 1 80 ? -18.883 1.090 5.768 1.00 92.75 80 LEU A C 1
ATOM 584 O O . LEU A 1 80 ? -19.161 0.623 6.869 1.00 92.75 80 LEU A O 1
ATOM 588 N N . ARG A 1 81 ? -19.821 1.406 4.865 1.00 91.38 81 ARG A N 1
ATOM 589 C CA . ARG A 1 81 ? -21.258 1.214 5.119 1.00 91.38 81 ARG A CA 1
ATOM 590 C C . ARG A 1 81 ? -21.601 -0.247 5.379 1.00 91.38 81 ARG A C 1
ATOM 592 O O . ARG A 1 81 ? -22.316 -0.550 6.327 1.00 91.38 81 ARG A O 1
ATOM 599 N N . SER A 1 82 ? -21.072 -1.156 4.562 1.00 91.19 82 SER A N 1
ATOM 600 C CA . SER A 1 82 ? -21.294 -2.591 4.749 1.00 91.19 82 SER A CA 1
ATOM 601 C C . SER A 1 82 ? -20.693 -3.097 6.063 1.00 91.19 82 SER A C 1
ATOM 603 O O . SER A 1 82 ? -21.313 -3.914 6.736 1.00 91.19 82 SER A O 1
ATOM 605 N N . VAL A 1 83 ? -19.514 -2.606 6.454 1.00 93.62 83 VAL A N 1
ATOM 606 C CA . VAL A 1 83 ? -18.897 -2.950 7.742 1.00 93.62 83 VAL A CA 1
ATOM 607 C C . VAL A 1 83 ? -19.723 -2.404 8.913 1.00 93.62 83 VAL A C 1
ATOM 609 O O . VAL A 1 83 ? -19.983 -3.154 9.849 1.00 93.62 83 VAL A O 1
ATOM 612 N N . SER A 1 84 ? -20.198 -1.155 8.838 1.00 92.25 84 SER A N 1
ATOM 613 C CA . SER A 1 84 ? -21.085 -0.542 9.844 1.00 92.25 84 SER A CA 1
ATOM 614 C C . SER A 1 84 ? -22.366 -1.369 10.038 1.00 92.25 84 SER A C 1
ATOM 616 O O . SER A 1 84 ? -22.722 -1.706 11.166 1.00 92.25 84 SER A O 1
ATOM 618 N N . GLN A 1 85 ? -22.997 -1.817 8.945 1.00 91.94 85 GLN A N 1
ATOM 619 C CA . GLN A 1 85 ? -24.177 -2.692 8.987 1.00 91.94 85 GLN A CA 1
ATOM 620 C C . GLN A 1 85 ? -23.906 -4.051 9.650 1.00 91.94 85 GLN A C 1
ATOM 622 O O . GLN A 1 85 ? -24.732 -4.546 10.406 1.00 91.94 85 GLN A O 1
ATOM 627 N N . GLU A 1 86 ? -22.757 -4.676 9.399 1.00 92.44 86 GLU A N 1
ATOM 628 C CA . GLU A 1 86 ? -22.433 -5.969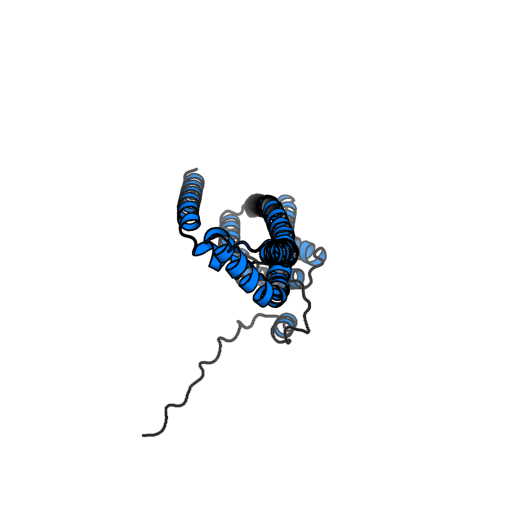 10.020 1.00 92.44 86 GLU A CA 1
ATOM 629 C C . GLU A 1 86 ? -22.190 -5.829 11.530 1.00 92.44 86 GLU A C 1
ATOM 631 O O . GLU A 1 86 ? -22.607 -6.692 12.304 1.00 92.44 86 GLU A O 1
ATOM 636 N N . ILE A 1 87 ? -21.577 -4.720 11.955 1.00 93.94 87 ILE A N 1
ATOM 637 C CA . ILE A 1 87 ? -21.389 -4.399 13.376 1.00 93.94 87 ILE A CA 1
ATOM 638 C C . ILE A 1 87 ? -22.740 -4.123 14.049 1.00 93.94 87 ILE A C 1
ATOM 640 O O . ILE A 1 87 ? -22.964 -4.592 15.162 1.00 93.94 87 ILE A O 1
ATOM 644 N N . GLN A 1 88 ? -23.671 -3.444 13.367 1.00 91.31 88 GLN A N 1
ATOM 645 C CA . GLN A 1 88 ? -25.039 -3.217 13.862 1.00 91.31 88 GLN A CA 1
ATOM 646 C C . GLN A 1 88 ? -25.783 -4.517 14.179 1.00 91.31 88 GLN A C 1
ATOM 648 O O . GLN A 1 88 ? -26.544 -4.578 15.140 1.00 91.31 88 GLN A O 1
ATOM 653 N N . VAL A 1 89 ? -25.544 -5.567 13.391 1.00 92.69 89 VAL A N 1
ATOM 654 C CA . VAL A 1 89 ? -26.145 -6.898 13.587 1.00 92.69 89 VAL A CA 1
ATOM 655 C C . VAL A 1 89 ? -25.382 -7.715 14.651 1.00 92.69 89 VAL A C 1
ATOM 657 O O . VAL A 1 89 ? -25.720 -8.863 14.929 1.00 92.69 89 VAL A O 1
ATOM 660 N N . GLY A 1 90 ? -24.368 -7.126 15.294 1.00 91.88 90 GLY A N 1
ATOM 661 C CA . GLY A 1 90 ? -23.637 -7.713 16.417 1.00 91.88 90 GLY A CA 1
ATOM 662 C C . GLY A 1 90 ? -22.394 -8.508 16.024 1.00 91.88 90 GLY A C 1
ATOM 663 O O . GLY A 1 90 ? -21.849 -9.235 16.857 1.00 91.88 90 GLY A O 1
ATOM 664 N N . LYS A 1 91 ? -21.922 -8.401 14.776 1.00 93.19 91 LYS A N 1
ATOM 665 C CA . LYS A 1 91 ? -20.656 -9.034 14.393 1.00 93.19 91 LYS A CA 1
ATOM 666 C C . LYS A 1 91 ? -19.460 -8.246 14.892 1.00 93.19 91 LYS A C 1
ATOM 668 O O . LYS A 1 91 ? -19.485 -7.021 14.988 1.00 93.19 91 LYS A O 1
ATOM 673 N N . LYS A 1 92 ? -18.372 -8.976 15.125 1.00 93.94 92 LYS A N 1
ATOM 674 C CA . LYS A 1 92 ? -17.076 -8.389 15.454 1.00 93.94 92 LYS A CA 1
ATOM 675 C C . LYS A 1 92 ? -16.561 -7.539 14.294 1.00 93.94 92 LYS A C 1
ATOM 677 O O . LYS A 1 92 ? -16.640 -7.946 13.131 1.00 93.94 92 LYS A O 1
ATOM 682 N N . PHE A 1 93 ? -15.962 -6.397 14.600 1.00 95.00 93 PHE A N 1
ATOM 683 C CA . PHE A 1 93 ? -15.351 -5.507 13.616 1.00 95.00 93 PHE A CA 1
ATOM 684 C C . PHE A 1 93 ? -14.273 -6.231 12.802 1.00 95.00 93 PHE A C 1
ATOM 686 O O . PHE A 1 93 ? -14.244 -6.156 11.572 1.00 95.00 93 PHE A O 1
ATOM 693 N N . SER A 1 94 ? -13.430 -7.013 13.477 1.00 94.12 94 SER A N 1
ATOM 694 C CA . SER A 1 94 ? -12.395 -7.838 12.842 1.00 94.12 94 SER A CA 1
ATOM 695 C C . SER A 1 94 ? -12.948 -8.866 11.841 1.00 94.12 94 SER A C 1
ATOM 697 O O . SER A 1 94 ? -12.323 -9.128 10.805 1.00 94.12 94 SER A O 1
ATOM 699 N N . GLU A 1 95 ? -14.135 -9.414 12.110 1.00 92.88 95 GLU A N 1
ATOM 700 C CA . GLU A 1 95 ? -14.837 -10.351 11.229 1.00 92.88 95 GLU A CA 1
ATOM 701 C C . GLU A 1 95 ? -15.471 -9.634 10.032 1.00 92.88 95 GLU A C 1
ATOM 703 O O . GLU A 1 95 ? -15.315 -10.085 8.894 1.00 92.88 95 GLU A O 1
ATOM 708 N N . ALA A 1 96 ? -16.104 -8.479 10.260 1.00 93.75 96 ALA A N 1
ATOM 709 C CA . ALA A 1 96 ? -16.698 -7.656 9.208 1.00 93.75 96 ALA A CA 1
ATOM 710 C C . ALA A 1 96 ? -15.651 -7.213 8.168 1.00 93.75 96 ALA A C 1
ATOM 712 O O . ALA A 1 96 ? -15.871 -7.333 6.959 1.00 93.75 96 ALA A O 1
ATOM 713 N N . LEU A 1 97 ? -14.457 -6.811 8.621 1.00 92.44 97 LEU A N 1
ATOM 714 C CA . LEU A 1 97 ? -13.310 -6.521 7.750 1.00 92.44 97 LEU A CA 1
ATOM 715 C C . LEU A 1 97 ? -12.846 -7.752 6.948 1.00 92.44 97 LEU A C 1
ATOM 717 O O . LEU A 1 97 ? -12.274 -7.622 5.865 1.00 92.44 97 LEU A O 1
ATOM 721 N N . GLY A 1 98 ? -13.107 -8.961 7.454 1.00 88.94 98 GLY A N 1
ATOM 722 C CA . GLY A 1 98 ? -12.781 -10.238 6.818 1.00 88.94 98 GLY A CA 1
ATOM 723 C C . GLY A 1 98 ? -13.446 -10.473 5.467 1.00 88.94 98 GLY A C 1
ATOM 724 O O . GLY A 1 98 ? -12.896 -11.223 4.660 1.00 88.94 98 GLY A O 1
ATOM 725 N N . ARG A 1 99 ? -14.563 -9.794 5.177 1.00 87.94 99 ARG A N 1
ATOM 726 C CA . ARG A 1 99 ? -15.215 -9.839 3.858 1.00 87.94 99 ARG A CA 1
ATOM 727 C C . ARG A 1 99 ? -14.405 -9.173 2.746 1.00 87.94 99 ARG A C 1
ATOM 729 O O . ARG A 1 99 ? -14.640 -9.472 1.578 1.00 87.94 99 ARG A O 1
ATOM 736 N N . TYR A 1 100 ? -13.435 -8.327 3.092 1.00 87.88 100 TYR A N 1
ATOM 737 C CA . TYR A 1 100 ? -12.649 -7.545 2.135 1.00 87.88 100 TYR A CA 1
ATOM 738 C C . TYR A 1 100 ? -11.146 -7.868 2.231 1.00 87.88 100 TYR A C 1
ATOM 740 O O . TYR A 1 100 ? -10.337 -6.992 2.546 1.00 87.88 100 TYR A O 1
ATOM 748 N N . PRO A 1 101 ? -10.722 -9.115 1.935 1.00 83.50 101 PRO A N 1
ATOM 749 C CA . PRO A 1 101 ? -9.332 -9.552 2.099 1.00 83.50 101 PRO A CA 1
ATOM 750 C C . PRO A 1 101 ? -8.345 -8.861 1.145 1.00 83.50 101 PRO A C 1
ATOM 752 O O . PRO A 1 101 ? -7.139 -8.894 1.383 1.00 83.50 101 PRO A O 1
ATOM 755 N N . SER A 1 102 ? -8.837 -8.250 0.063 1.00 80.25 102 SER A N 1
ATOM 756 C CA . SER A 1 102 ? -8.038 -7.439 -0.863 1.00 80.25 102 SER A CA 1
ATOM 757 C C . SER A 1 102 ? -7.627 -6.085 -0.276 1.00 80.25 102 SER A C 1
ATOM 759 O O . SER A 1 102 ? -6.616 -5.536 -0.706 1.00 80.25 102 SER A O 1
ATOM 761 N N . LEU A 1 103 ? -8.391 -5.565 0.690 1.00 84.75 103 LEU A N 1
ATOM 762 C CA . LEU A 1 103 ? -8.142 -4.289 1.363 1.00 84.75 103 LEU A CA 1
ATOM 763 C C . LEU A 1 103 ? -7.514 -4.522 2.743 1.00 84.75 103 LEU A C 1
ATOM 765 O O . LEU A 1 103 ? -6.476 -3.951 3.069 1.00 84.75 103 LEU A O 1
ATOM 769 N N . PHE A 1 104 ? -8.092 -5.426 3.536 1.00 89.69 104 PHE A N 1
ATOM 770 C CA . PHE A 1 104 ? -7.658 -5.687 4.907 1.00 89.69 104 PHE A CA 1
ATOM 771 C C . PHE A 1 104 ? -6.912 -7.018 5.005 1.00 89.69 104 PHE A C 1
ATOM 773 O O . PHE A 1 104 ? -7.493 -8.110 5.022 1.00 89.69 104 PHE A O 1
ATOM 780 N N . SER A 1 105 ? -5.584 -6.920 5.094 1.00 89.81 105 SER A N 1
ATOM 781 C CA . SER A 1 105 ? -4.705 -8.085 5.223 1.00 89.81 105 SER A CA 1
ATOM 782 C C . SER A 1 105 ? -5.013 -8.918 6.485 1.00 89.81 105 SER A C 1
ATOM 784 O O . SER A 1 105 ? -5.605 -8.414 7.443 1.00 89.81 105 SER A O 1
ATOM 786 N N . PRO A 1 106 ? -4.599 -10.198 6.546 1.00 89.88 106 PRO A N 1
ATOM 787 C CA . PRO A 1 106 ? -4.746 -11.009 7.758 1.00 89.88 106 PRO A CA 1
ATOM 788 C C . PRO A 1 106 ? -4.107 -10.370 9.001 1.00 89.88 106 PRO A C 1
ATOM 790 O O . PRO A 1 106 ? -4.680 -10.442 10.082 1.00 89.88 106 PRO A O 1
ATOM 793 N N . LEU A 1 107 ? -2.964 -9.693 8.834 1.00 90.81 107 LEU A N 1
ATOM 794 C CA . LEU A 1 107 ? -2.289 -8.965 9.912 1.00 90.81 107 LEU A CA 1
ATOM 795 C C . LEU A 1 107 ? -3.157 -7.814 10.427 1.00 90.81 107 LEU A C 1
ATOM 797 O O . LEU A 1 107 ? -3.329 -7.680 11.635 1.00 90.81 107 LEU A O 1
ATOM 801 N N . TYR A 1 108 ? -3.743 -7.029 9.516 1.00 94.00 108 TYR A N 1
ATOM 802 C CA . TYR A 1 108 ? -4.648 -5.930 9.861 1.00 94.00 108 TYR A CA 1
ATOM 803 C C . TYR A 1 108 ? -5.797 -6.433 10.744 1.00 94.00 108 TYR A C 1
ATOM 805 O O . TYR A 1 108 ? -6.026 -5.925 11.839 1.00 94.00 108 TYR A O 1
ATOM 813 N N . ARG A 1 109 ? -6.480 -7.493 10.297 1.00 94.31 109 ARG A N 1
ATOM 814 C CA . ARG A 1 109 ? -7.616 -8.087 11.018 1.00 94.31 109 ARG A CA 1
ATOM 815 C C . ARG A 1 109 ? -7.211 -8.700 12.356 1.00 94.31 109 ARG A C 1
ATOM 817 O O . ARG A 1 109 ? -7.974 -8.600 13.307 1.00 94.31 109 ARG A O 1
ATOM 824 N N . GLY A 1 110 ? -6.020 -9.292 12.440 1.00 93.12 110 GLY A N 1
ATOM 825 C CA . GLY A 1 110 ? -5.482 -9.838 13.687 1.00 93.12 110 GLY A CA 1
ATOM 826 C C . GLY A 1 110 ? -5.231 -8.761 14.745 1.00 93.12 110 GLY A C 1
ATOM 827 O O . GLY A 1 110 ? -5.634 -8.932 15.891 1.00 93.12 110 GLY A O 1
ATOM 828 N N . ILE A 1 111 ? -4.627 -7.631 14.359 1.00 94.56 111 ILE A N 1
ATOM 829 C CA . ILE A 1 111 ? -4.380 -6.507 15.279 1.00 94.56 111 ILE A CA 1
ATOM 830 C C . ILE A 1 111 ? -5.698 -5.877 15.732 1.00 94.56 111 ILE A C 1
ATOM 832 O O . ILE A 1 111 ? -5.888 -5.662 16.927 1.00 94.56 111 ILE A O 1
ATOM 836 N N . VAL A 1 112 ? -6.628 -5.653 14.801 1.00 96.25 112 VAL A N 1
ATOM 837 C CA . VAL A 1 112 ? -7.968 -5.146 15.127 1.00 96.25 112 VAL A CA 1
ATOM 838 C C . VAL A 1 112 ? -8.715 -6.104 16.054 1.00 96.25 112 VAL A C 1
ATOM 840 O O . VAL A 1 112 ? -9.267 -5.664 17.054 1.00 96.25 112 VAL A O 1
ATOM 843 N N . GLY A 1 113 ? -8.694 -7.411 15.780 1.00 95.12 113 GLY A N 1
ATOM 844 C CA . GLY A 1 113 ? -9.359 -8.413 16.618 1.00 95.12 113 GLY A CA 1
ATOM 845 C C . GLY A 1 113 ? -8.763 -8.510 18.024 1.00 95.12 113 GLY A C 1
ATOM 846 O O . GLY A 1 113 ? -9.497 -8.699 18.996 1.00 95.12 113 GLY A O 1
ATOM 847 N N . ASN A 1 114 ? -7.448 -8.319 18.158 1.00 95.06 114 ASN A N 1
ATOM 848 C CA . ASN A 1 114 ? -6.801 -8.226 19.464 1.00 95.06 114 ASN A CA 1
ATOM 849 C C . ASN A 1 114 ? -7.217 -6.945 20.209 1.00 95.06 114 ASN A C 1
ATOM 851 O O . ASN A 1 114 ? -7.565 -6.999 21.386 1.00 95.06 114 ASN A O 1
ATOM 855 N N . GLY A 1 115 ? -7.253 -5.801 19.517 1.00 94.56 115 GLY A N 1
ATOM 856 C CA . GLY A 1 115 ? -7.753 -4.536 20.069 1.00 94.56 115 GLY A CA 1
ATOM 857 C C . GLY A 1 115 ? -9.209 -4.626 20.530 1.00 94.56 115 GLY A C 1
ATOM 858 O O . GLY A 1 115 ? -9.552 -4.159 21.609 1.00 94.56 115 GLY A O 1
ATOM 859 N N . GLU A 1 116 ? -10.046 -5.305 19.751 1.00 94.56 116 GLU A N 1
ATOM 860 C CA . GLU A 1 116 ? -11.455 -5.555 20.059 1.00 94.56 116 GLU A CA 1
ATOM 861 C C . GLU A 1 116 ? -11.625 -6.466 21.286 1.00 94.56 116 GLU A C 1
ATOM 863 O O . GLU A 1 116 ? -12.430 -6.178 22.164 1.00 94.56 116 GLU A O 1
ATOM 868 N N . THR A 1 117 ? -10.816 -7.523 21.400 1.00 94.38 117 THR A N 1
ATOM 869 C CA . THR A 1 117 ? -10.862 -8.455 22.543 1.00 94.38 117 THR A CA 1
ATOM 870 C C . THR A 1 117 ? -10.334 -7.818 23.831 1.00 94.38 117 THR A C 1
ATOM 872 O O . THR A 1 117 ? -10.833 -8.103 24.915 1.00 94.38 117 THR A O 1
ATOM 875 N N . THR A 1 118 ? -9.334 -6.942 23.721 1.00 93.88 118 THR A N 1
ATOM 876 C CA . THR A 1 118 ? -8.740 -6.220 24.860 1.00 93.88 118 THR A CA 1
ATOM 877 C C . THR A 1 118 ? -9.498 -4.943 25.229 1.00 93.88 118 THR A C 1
ATOM 879 O O . THR A 1 118 ? -9.160 -4.305 26.223 1.00 93.88 118 THR A O 1
ATOM 882 N N . GLY A 1 119 ? -10.504 -4.551 24.439 1.00 93.00 119 GLY A N 1
ATOM 883 C CA . GLY A 1 119 ? -11.246 -3.301 24.616 1.00 93.00 119 GLY A CA 1
ATOM 884 C C . GLY A 1 119 ? -10.425 -2.036 24.332 1.00 93.00 119 GLY A C 1
ATOM 885 O O . GLY A 1 119 ? -10.862 -0.943 24.671 1.00 93.00 119 GLY A O 1
ATOM 886 N N . ARG A 1 120 ? -9.241 -2.170 23.721 1.00 93.88 120 ARG A N 1
ATOM 887 C CA . ARG A 1 120 ? -8.304 -1.076 23.408 1.00 93.88 120 ARG A CA 1
ATOM 888 C C . ARG A 1 120 ? -8.147 -0.904 21.900 1.00 93.88 120 ARG A C 1
ATOM 890 O O . ARG A 1 120 ? -7.049 -1.013 21.342 1.00 93.88 120 ARG A O 1
ATOM 897 N N . LEU A 1 121 ? -9.278 -0.730 21.221 1.00 94.69 121 LEU A N 1
ATOM 898 C CA . LEU A 1 121 ? -9.328 -0.624 19.764 1.00 94.69 121 LEU A CA 1
ATOM 899 C C . LEU A 1 121 ? -8.665 0.666 19.252 1.00 94.69 121 LEU A C 1
ATOM 901 O O . LEU A 1 121 ? -8.001 0.639 18.219 1.00 94.69 121 LEU A O 1
ATOM 905 N N . ASP A 1 122 ? -8.792 1.751 20.011 1.00 94.31 122 ASP A N 1
ATOM 906 C CA . ASP A 1 122 ? -8.114 3.037 19.831 1.00 94.31 122 ASP A CA 1
ATOM 907 C C . ASP A 1 122 ? -6.591 2.867 19.684 1.00 94.31 122 ASP A C 1
ATOM 909 O O . ASP A 1 122 ? -6.020 3.166 18.633 1.00 94.31 122 ASP A O 1
ATOM 913 N N . MET A 1 123 ? -5.937 2.268 20.684 1.00 93.69 123 MET A N 1
ATOM 914 C CA . MET A 1 123 ? -4.489 2.051 20.670 1.00 93.69 123 MET A CA 1
ATOM 915 C C . MET A 1 123 ? -4.061 1.046 19.601 1.00 93.69 123 MET A C 1
ATOM 917 O O . MET A 1 123 ? -2.972 1.161 19.031 1.00 93.69 123 MET A O 1
ATOM 921 N N . ALA A 1 124 ? -4.886 0.031 19.332 1.00 95.50 124 ALA A N 1
ATOM 922 C CA . ALA A 1 124 ? -4.593 -0.949 18.295 1.00 95.50 124 ALA A CA 1
ATOM 923 C C . ALA A 1 124 ? -4.572 -0.298 16.903 1.00 95.50 124 ALA A C 1
ATOM 925 O O . ALA A 1 124 ? -3.658 -0.568 16.121 1.00 95.50 124 ALA A O 1
ATOM 926 N N . LEU A 1 125 ? -5.536 0.578 16.610 1.00 95.69 125 LEU A N 1
ATOM 927 C CA . LEU A 1 125 ? -5.621 1.300 15.342 1.00 95.69 125 LEU A CA 1
ATOM 928 C C . LEU A 1 125 ? -4.537 2.365 15.203 1.00 95.69 125 LEU A C 1
ATOM 930 O O . LEU A 1 125 ? -3.955 2.468 14.129 1.00 95.69 125 LEU A O 1
ATOM 934 N N . GLU A 1 126 ? -4.187 3.080 16.272 1.00 94.44 126 GLU A N 1
ATOM 935 C CA . GLU A 1 126 ? -3.068 4.030 16.260 1.00 94.44 126 GLU A CA 1
ATOM 936 C C . GLU A 1 126 ? -1.741 3.328 15.914 1.00 94.44 126 GLU A C 1
ATOM 938 O O . GLU A 1 126 ? -1.008 3.740 15.009 1.00 94.44 126 GLU A O 1
ATOM 943 N N . ARG A 1 127 ? -1.455 2.196 16.574 1.00 93.94 127 ARG A N 1
ATOM 944 C CA . ARG A 1 127 ? -0.267 1.376 16.282 1.00 93.94 127 ARG A CA 1
ATOM 945 C C . ARG A 1 127 ? -0.296 0.813 14.864 1.00 93.94 127 ARG A C 1
ATOM 947 O O . ARG A 1 127 ? 0.742 0.759 14.201 1.00 93.94 127 ARG A O 1
ATOM 954 N N . LEU A 1 128 ? -1.468 0.385 14.401 1.00 95.69 128 LEU A N 1
ATOM 955 C CA . LEU A 1 128 ? -1.653 -0.144 13.054 1.00 95.69 128 LEU A CA 1
ATOM 956 C C . LEU A 1 128 ? -1.448 0.939 11.992 1.00 95.69 128 LEU A C 1
ATOM 958 O O . LEU A 1 128 ? -0.752 0.688 11.012 1.00 95.69 128 LEU A O 1
ATOM 962 N N . ALA A 1 129 ? -1.976 2.142 12.205 1.00 94.81 129 ALA A N 1
ATOM 963 C CA . ALA A 1 129 ? -1.774 3.292 11.333 1.00 94.81 129 ALA A CA 1
ATOM 964 C C . ALA A 1 129 ? -0.288 3.660 11.242 1.00 94.81 129 ALA A C 1
ATOM 966 O O . ALA A 1 129 ? 0.256 3.755 10.143 1.00 94.81 129 ALA A O 1
ATOM 967 N N . ALA A 1 130 ? 0.408 3.743 12.382 1.00 94.06 130 ALA A N 1
ATOM 968 C CA . ALA A 1 130 ? 1.848 3.994 12.412 1.00 94.06 130 ALA A CA 1
ATOM 969 C C . ALA A 1 130 ? 2.652 2.905 11.678 1.00 94.06 130 ALA A C 1
ATOM 971 O O . ALA A 1 130 ? 3.646 3.195 11.010 1.00 94.06 130 ALA A O 1
ATOM 972 N N . PHE A 1 131 ? 2.233 1.641 11.779 1.00 94.25 131 PHE A N 1
ATOM 973 C CA . PHE A 1 131 ? 2.838 0.546 11.023 1.00 94.25 131 PHE A CA 1
ATOM 974 C C . PHE A 1 131 ? 2.606 0.685 9.511 1.00 94.25 131 PHE A C 1
ATOM 976 O O . PHE A 1 131 ? 3.552 0.524 8.737 1.00 94.25 131 PHE A O 1
ATOM 983 N N . LEU A 1 132 ? 1.376 0.992 9.088 1.00 93.19 132 LEU A N 1
ATOM 984 C CA . LEU A 1 132 ? 1.032 1.167 7.676 1.00 93.19 132 LEU A CA 1
ATOM 985 C C . LEU A 1 132 ? 1.780 2.352 7.055 1.00 93.19 132 LEU A C 1
ATOM 987 O O . LEU A 1 132 ? 2.321 2.207 5.961 1.00 93.19 132 LEU A O 1
ATOM 991 N N . GLU A 1 133 ? 1.886 3.477 7.765 1.00 93.19 133 GLU A N 1
ATOM 992 C CA . GLU A 1 133 ? 2.630 4.650 7.294 1.00 93.19 133 GLU A CA 1
ATOM 993 C C . GLU A 1 133 ? 4.114 4.315 7.092 1.00 93.19 133 GLU A C 1
ATOM 995 O O . GLU A 1 133 ? 4.684 4.578 6.033 1.00 93.19 133 GLU A O 1
ATOM 1000 N N . ARG A 1 134 ? 4.730 3.607 8.050 1.00 92.19 134 ARG A N 1
ATOM 1001 C CA . ARG A 1 134 ? 6.121 3.138 7.923 1.00 92.19 134 ARG A CA 1
ATOM 1002 C C . ARG A 1 134 ? 6.313 2.170 6.754 1.00 92.19 134 ARG A C 1
ATOM 1004 O O . ARG A 1 134 ? 7.329 2.251 6.062 1.00 92.19 134 ARG A O 1
ATOM 1011 N N . ASP A 1 135 ? 5.368 1.259 6.513 1.00 89.00 135 ASP A N 1
ATOM 1012 C CA . ASP A 1 135 ? 5.424 0.346 5.362 1.00 89.00 135 ASP A CA 1
ATOM 1013 C C . ASP A 1 135 ? 5.315 1.117 4.035 1.00 89.00 135 ASP A C 1
ATOM 1015 O O . ASP A 1 135 ? 6.052 0.832 3.086 1.00 89.00 135 ASP A O 1
ATOM 1019 N N . LEU A 1 136 ? 4.456 2.137 3.969 1.00 89.31 136 LEU A N 1
ATOM 1020 C CA . LEU A 1 136 ? 4.325 3.011 2.802 1.00 89.31 136 LEU A CA 1
ATOM 1021 C C . LEU A 1 136 ? 5.589 3.836 2.557 1.00 89.31 136 LEU A C 1
ATOM 1023 O O . LEU A 1 136 ? 6.075 3.876 1.424 1.00 89.31 136 LEU A O 1
ATOM 1027 N N . GLU A 1 137 ? 6.155 4.452 3.592 1.00 89.12 137 GLU A N 1
ATOM 1028 C CA . GLU A 1 137 ? 7.419 5.183 3.500 1.00 89.12 137 GLU A CA 1
ATOM 1029 C C . GLU A 1 137 ? 8.564 4.288 3.035 1.00 89.12 137 GLU A C 1
ATOM 1031 O O . GLU A 1 137 ? 9.346 4.677 2.165 1.00 89.12 137 GLU A O 1
ATOM 1036 N N . PHE A 1 138 ? 8.661 3.074 3.581 1.00 87.06 138 PHE A N 1
ATOM 1037 C CA . PHE A 1 138 ? 9.679 2.114 3.176 1.00 87.06 138 PHE A CA 1
ATOM 1038 C C . PHE A 1 138 ? 9.536 1.755 1.695 1.00 87.06 138 PHE A C 1
ATOM 1040 O O . PHE A 1 138 ? 10.513 1.804 0.946 1.00 87.06 138 PHE A O 1
ATOM 1047 N N . ARG A 1 139 ? 8.312 1.464 1.236 1.00 83.25 139 ARG A N 1
ATOM 1048 C CA . ARG A 1 139 ? 8.040 1.185 -0.183 1.00 83.25 139 ARG A CA 1
ATOM 1049 C C . ARG A 1 139 ? 8.386 2.369 -1.077 1.00 83.25 139 ARG A C 1
ATOM 1051 O O . ARG A 1 139 ? 8.959 2.153 -2.144 1.00 83.25 139 ARG A O 1
ATOM 1058 N N . ARG A 1 140 ? 8.068 3.596 -0.653 1.00 84.44 140 ARG A N 1
ATOM 1059 C CA . ARG A 1 140 ? 8.432 4.827 -1.373 1.00 84.44 140 ARG A CA 1
ATOM 1060 C C . ARG A 1 140 ? 9.951 4.962 -1.474 1.00 84.44 140 ARG A C 1
ATOM 1062 O O . ARG A 1 140 ? 10.455 5.043 -2.584 1.00 84.44 140 ARG A O 1
ATOM 1069 N N . LYS A 1 141 ? 10.688 4.837 -0.367 1.00 84.75 141 LYS A N 1
ATOM 1070 C CA . LYS A 1 141 ? 12.163 4.903 -0.353 1.00 84.75 141 LYS A CA 1
ATOM 1071 C C . LYS A 1 141 ? 12.804 3.845 -1.250 1.00 84.75 141 LYS A C 1
ATOM 1073 O O . LYS A 1 141 ? 13.678 4.163 -2.049 1.00 84.75 141 LYS A O 1
ATOM 1078 N N . VAL A 1 142 ? 12.354 2.592 -1.159 1.00 81.19 142 VAL A N 1
ATOM 1079 C CA . VAL A 1 142 ? 12.855 1.502 -2.013 1.00 81.19 142 VAL A CA 1
ATOM 1080 C C . VAL A 1 142 ? 12.578 1.788 -3.485 1.00 81.19 142 VAL A C 1
ATOM 1082 O O . VAL A 1 142 ? 13.449 1.569 -4.328 1.00 81.19 142 VAL A O 1
ATOM 1085 N N . ARG A 1 143 ? 11.381 2.292 -3.804 1.00 78.06 143 ARG A N 1
ATOM 1086 C CA . ARG A 1 143 ? 11.049 2.717 -5.163 1.00 78.06 143 ARG A CA 1
ATOM 1087 C C . ARG A 1 143 ? 12.003 3.815 -5.620 1.00 78.06 143 ARG A C 1
ATOM 1089 O O . ARG A 1 143 ? 12.616 3.673 -6.667 1.00 78.06 143 ARG A O 1
ATOM 1096 N N . ASP A 1 144 ? 12.188 4.857 -4.829 1.00 79.12 144 ASP A N 1
ATOM 1097 C CA . ASP A 1 144 ? 12.996 6.009 -5.221 1.00 79.12 144 ASP A CA 1
ATOM 1098 C C . ASP A 1 144 ? 14.475 5.616 -5.454 1.00 79.12 144 ASP A C 1
ATOM 1100 O O . ASP A 1 144 ? 15.073 6.039 -6.445 1.00 79.12 144 ASP A O 1
ATOM 1104 N N . ILE A 1 145 ? 15.031 4.697 -4.648 1.00 81.31 145 ILE A N 1
ATOM 1105 C CA . ILE A 1 145 ? 16.381 4.126 -4.848 1.00 81.31 145 ILE A CA 1
ATOM 1106 C C . ILE A 1 145 ? 16.494 3.357 -6.171 1.00 81.31 145 ILE A C 1
ATOM 1108 O O . ILE A 1 145 ? 17.541 3.384 -6.809 1.00 81.31 145 ILE A O 1
ATOM 1112 N N . LEU A 1 146 ? 15.440 2.659 -6.595 1.00 75.62 146 LEU A N 1
ATOM 1113 C CA . LEU A 1 146 ? 15.441 1.835 -7.807 1.00 75.62 146 LEU A CA 1
ATOM 1114 C C . LEU A 1 146 ? 15.154 2.641 -9.088 1.00 75.62 146 LEU A C 1
ATOM 1116 O O . LEU A 1 146 ? 15.561 2.216 -10.171 1.00 75.62 146 LEU A O 1
ATOM 1120 N N . VAL A 1 147 ? 14.486 3.798 -8.986 1.00 76.94 147 VAL A N 1
ATOM 1121 C CA . VAL A 1 147 ? 14.186 4.664 -10.144 1.00 76.94 147 VAL A CA 1
ATOM 1122 C C . VAL A 1 147 ? 15.488 5.156 -10.772 1.00 76.94 147 VAL A C 1
ATOM 1124 O O . VAL A 1 147 ? 15.638 5.119 -11.993 1.00 76.94 147 VAL A O 1
ATOM 1127 N N . TYR A 1 148 ? 16.443 5.585 -9.945 1.00 76.81 148 TYR A N 1
ATOM 1128 C CA . TYR A 1 148 ? 17.691 6.174 -10.423 1.00 76.81 148 TYR A CA 1
ATOM 1129 C C . TYR A 1 148 ? 18.546 5.197 -11.265 1.00 76.81 148 TYR A C 1
ATOM 1131 O O . TYR A 1 148 ? 18.823 5.516 -12.425 1.00 76.81 148 TYR A O 1
ATOM 1139 N N . PRO A 1 149 ? 18.893 3.980 -10.790 1.00 78.50 149 PRO A N 1
ATOM 1140 C CA . PRO A 1 149 ? 19.611 2.991 -11.593 1.00 78.50 149 PRO A CA 1
ATOM 1141 C C . PRO A 1 149 ? 18.867 2.596 -12.870 1.00 78.50 149 PRO A C 1
ATOM 1143 O O . PRO A 1 149 ? 19.500 2.398 -13.904 1.00 78.50 149 PRO A O 1
ATOM 1146 N N . ALA A 1 150 ? 17.533 2.506 -12.826 1.00 75.25 150 ALA A N 1
ATOM 1147 C CA . ALA A 1 150 ? 16.732 2.174 -14.001 1.00 75.25 150 ALA A CA 1
ATOM 1148 C C . ALA A 1 150 ? 16.835 3.255 -15.090 1.00 75.25 150 ALA A C 1
ATOM 1150 O O . ALA A 1 150 ? 17.001 2.924 -16.264 1.00 75.25 150 ALA A O 1
ATOM 1151 N N . MET A 1 151 ? 16.799 4.537 -14.709 1.00 75.62 151 MET A N 1
ATOM 1152 C CA . MET A 1 151 ? 16.969 5.661 -15.639 1.00 75.62 151 MET A CA 1
ATOM 1153 C C . MET A 1 151 ? 18.370 5.675 -16.260 1.00 75.62 151 MET A C 1
ATOM 1155 O O . MET A 1 151 ? 18.501 5.805 -17.477 1.00 75.62 151 MET A O 1
ATOM 1159 N N . VAL A 1 152 ? 19.416 5.474 -15.450 1.00 82.75 152 VAL A N 1
ATOM 1160 C CA . VAL A 1 152 ? 20.804 5.404 -15.942 1.00 82.75 152 VAL A CA 1
ATOM 1161 C C . VAL A 1 152 ? 20.989 4.221 -16.893 1.00 82.75 152 VAL A C 1
ATOM 1163 O O . VAL A 1 152 ? 21.565 4.383 -17.966 1.00 82.75 152 VAL A O 1
ATOM 1166 N N . MET A 1 153 ? 20.459 3.046 -16.549 1.00 77.75 153 MET A N 1
ATOM 1167 C CA . MET A 1 153 ? 20.540 1.848 -17.388 1.00 77.75 153 MET A CA 1
ATOM 1168 C C . MET A 1 153 ? 19.787 2.022 -18.712 1.00 77.75 153 MET A C 1
ATOM 1170 O O . MET A 1 153 ? 20.289 1.615 -19.759 1.00 77.75 153 MET A O 1
ATOM 1174 N N . ALA A 1 154 ? 18.620 2.672 -18.687 1.00 76.12 154 ALA A N 1
ATOM 1175 C CA . ALA A 1 154 ? 17.878 3.011 -19.896 1.00 76.12 154 ALA A CA 1
ATOM 1176 C C . ALA A 1 154 ? 18.684 3.959 -20.797 1.00 76.12 154 ALA A C 1
ATOM 1178 O O . ALA A 1 154 ? 18.820 3.700 -21.992 1.00 76.12 154 ALA A O 1
ATOM 1179 N N . MET A 1 155 ? 19.276 5.014 -20.228 1.00 78.31 155 MET A N 1
ATOM 1180 C CA . MET A 1 155 ? 20.080 5.974 -20.988 1.00 78.31 155 MET A CA 1
ATOM 1181 C C . MET A 1 155 ? 21.352 5.334 -21.556 1.00 78.31 155 MET A C 1
ATOM 1183 O O . MET A 1 155 ? 21.655 5.512 -22.735 1.00 78.31 155 MET A O 1
ATOM 1187 N N . ALA A 1 156 ? 22.048 4.514 -20.764 1.00 80.31 156 ALA A N 1
ATOM 1188 C CA . ALA A 1 156 ? 23.192 3.732 -21.223 1.00 80.31 156 ALA A CA 1
ATOM 1189 C C . ALA A 1 156 ? 22.806 2.784 -22.369 1.00 80.31 156 ALA A C 1
ATOM 1191 O O . ALA A 1 156 ? 23.529 2.691 -23.359 1.00 80.31 156 ALA A O 1
ATOM 1192 N N . GLY A 1 157 ? 21.641 2.133 -22.278 1.00 78.25 157 GLY A N 1
ATOM 1193 C CA . GLY A 1 157 ? 21.105 1.284 -23.341 1.00 78.25 157 GLY A CA 1
ATOM 1194 C C . GLY A 1 157 ? 20.836 2.046 -24.640 1.00 78.25 157 GLY A C 1
ATOM 1195 O O . GLY A 1 157 ? 21.171 1.551 -25.715 1.00 78.25 157 GLY A O 1
ATOM 1196 N N . VAL A 1 158 ? 20.287 3.264 -24.555 1.00 79.38 158 VAL A N 1
ATOM 1197 C CA . VAL A 1 158 ? 20.070 4.145 -25.718 1.00 79.38 158 VAL A CA 1
ATOM 1198 C C . VAL A 1 158 ? 21.397 4.542 -26.360 1.00 79.38 158 VAL A C 1
ATOM 1200 O O . VAL A 1 158 ? 21.569 4.351 -27.564 1.00 79.38 158 VAL A O 1
ATOM 1203 N N . VAL A 1 159 ? 22.353 5.040 -25.570 1.00 85.38 159 VAL A N 1
ATOM 1204 C CA . VAL A 1 159 ? 23.674 5.457 -26.070 1.00 85.38 159 VAL A CA 1
ATOM 1205 C C . VAL A 1 159 ? 24.407 4.281 -26.715 1.00 85.38 159 VAL A C 1
ATOM 1207 O O . VAL A 1 159 ? 24.907 4.403 -27.833 1.00 85.38 159 VAL A O 1
ATOM 1210 N N . LEU A 1 160 ? 24.416 3.120 -26.055 1.00 81.38 160 LEU A N 1
ATOM 1211 C CA . LEU A 1 160 ? 25.023 1.905 -26.590 1.00 81.38 160 LEU A CA 1
ATOM 1212 C C . LEU A 1 160 ? 24.332 1.454 -27.884 1.00 81.38 160 LEU A C 1
ATOM 1214 O O . LEU A 1 160 ? 25.008 1.071 -28.837 1.00 81.38 160 LEU A O 1
ATOM 1218 N N . GLY A 1 161 ? 23.002 1.548 -27.952 1.00 75.44 161 GLY A N 1
ATOM 1219 C CA . GLY A 1 161 ? 22.234 1.257 -29.163 1.00 75.44 161 GLY A CA 1
ATOM 1220 C C . GLY A 1 161 ? 22.635 2.145 -30.340 1.00 75.44 161 GLY A C 1
ATOM 1221 O O . GLY A 1 161 ? 22.922 1.632 -31.422 1.00 75.44 161 GLY A O 1
ATOM 1222 N N . ILE A 1 162 ? 22.747 3.459 -30.123 1.00 80.12 162 ILE A N 1
ATOM 1223 C CA . ILE A 1 162 ? 23.227 4.406 -31.143 1.00 80.12 162 ILE A CA 1
ATOM 1224 C C . ILE A 1 162 ? 24.639 4.019 -31.604 1.00 80.12 162 ILE A C 1
ATOM 1226 O O . ILE A 1 162 ? 24.908 3.968 -32.805 1.00 80.12 162 ILE A O 1
ATOM 1230 N N . PHE A 1 163 ? 25.525 3.677 -30.667 1.00 80.94 163 PHE A N 1
ATOM 1231 C CA . PHE A 1 163 ? 26.903 3.289 -30.966 1.00 80.94 163 PHE A CA 1
ATOM 1232 C C . PHE A 1 163 ? 26.979 2.033 -31.852 1.00 80.94 163 PHE A C 1
ATOM 1234 O O . PHE A 1 163 ? 27.678 2.011 -32.869 1.00 80.94 163 PHE A O 1
ATOM 1241 N N . LEU A 1 164 ? 26.211 0.993 -31.515 1.00 75.88 164 LEU A N 1
ATOM 1242 C CA . LEU A 1 164 ? 26.180 -0.262 -32.270 1.00 75.88 164 LEU A CA 1
ATOM 1243 C C . LEU A 1 164 ? 25.566 -0.102 -33.671 1.00 75.88 164 LEU A C 1
ATOM 1245 O O . LEU A 1 164 ? 26.020 -0.763 -34.614 1.00 75.88 164 LEU A O 1
ATOM 1249 N N . ILE A 1 165 ? 24.542 0.750 -33.809 1.00 73.31 165 ILE A N 1
ATOM 1250 C CA . ILE A 1 165 ? 23.809 0.952 -35.067 1.00 73.31 165 ILE A CA 1
ATOM 1251 C C . ILE A 1 165 ? 24.577 1.877 -36.013 1.00 73.31 165 ILE A C 1
ATOM 1253 O O . ILE A 1 165 ? 24.733 1.525 -37.182 1.00 73.31 165 ILE A O 1
ATOM 1257 N N . TYR A 1 166 ? 25.078 3.017 -35.534 1.00 78.31 166 TYR A N 1
ATOM 1258 C CA . TYR A 1 166 ? 25.632 4.070 -36.394 1.00 78.31 166 TYR A CA 1
ATOM 1259 C C . TYR A 1 166 ? 27.160 4.120 -36.412 1.00 78.31 166 TYR A C 1
ATOM 1261 O O . TYR A 1 166 ? 27.740 4.331 -37.473 1.00 78.31 166 TYR A O 1
ATOM 1269 N N . ILE A 1 167 ? 27.825 3.881 -35.278 1.00 80.31 167 ILE A N 1
ATOM 1270 C CA . ILE A 1 167 ? 29.274 4.114 -35.154 1.00 80.31 167 ILE A CA 1
ATOM 1271 C C . ILE A 1 167 ? 30.092 2.909 -35.641 1.00 80.31 167 ILE A C 1
ATOM 1273 O O . ILE A 1 167 ? 30.982 3.064 -36.473 1.00 80.31 167 ILE A O 1
ATOM 1277 N N . ILE A 1 168 ? 29.748 1.684 -35.229 1.00 78.00 168 ILE A N 1
ATOM 1278 C CA . ILE A 1 168 ? 30.435 0.465 -35.710 1.00 78.00 168 ILE A CA 1
ATOM 1279 C C . ILE A 1 168 ? 30.467 0.282 -37.248 1.00 78.00 168 ILE A C 1
ATOM 1281 O O . ILE A 1 168 ? 31.526 -0.080 -37.762 1.00 78.00 168 ILE A O 1
ATOM 1285 N N . PRO A 1 169 ? 29.383 0.487 -38.028 1.00 73.38 169 PRO A N 1
ATOM 1286 C CA . PRO A 1 169 ? 29.435 0.276 -39.479 1.00 73.38 169 PRO A CA 1
ATOM 1287 C C . PRO A 1 169 ? 30.334 1.287 -40.192 1.00 73.38 169 PRO A C 1
ATOM 1289 O O . PRO A 1 169 ? 30.917 0.945 -41.217 1.00 73.38 169 PRO A O 1
ATOM 1292 N N . ALA A 1 170 ? 30.466 2.505 -39.657 1.00 78.62 170 ALA A N 1
ATOM 1293 C CA . ALA A 1 170 ? 31.371 3.503 -40.209 1.00 78.62 170 ALA A CA 1
ATOM 1294 C C . ALA A 1 170 ? 32.822 3.000 -40.142 1.00 78.62 170 ALA A C 1
ATOM 1296 O O . ALA A 1 170 ? 33.560 3.108 -41.118 1.00 78.62 170 ALA A O 1
ATOM 1297 N N . PHE A 1 171 ? 33.201 2.342 -39.041 1.00 72.94 171 PHE A N 1
ATOM 1298 C CA . PHE A 1 171 ? 34.508 1.693 -38.930 1.00 72.94 171 PHE A CA 1
ATOM 1299 C C . PHE A 1 171 ? 34.676 0.525 -39.913 1.00 72.94 171 PHE A C 1
ATOM 1301 O O . PHE A 1 171 ? 35.726 0.416 -40.539 1.00 72.94 171 PHE A O 1
ATOM 1308 N N . ASP A 1 172 ? 33.657 -0.322 -40.103 1.00 71.81 172 ASP A N 1
ATOM 1309 C CA . ASP A 1 172 ? 33.715 -1.430 -41.077 1.00 71.81 172 ASP A CA 1
ATOM 1310 C C . ASP A 1 172 ? 33.963 -0.928 -42.514 1.00 71.81 172 ASP A C 1
ATOM 1312 O O . ASP A 1 172 ? 34.766 -1.511 -43.244 1.00 71.81 172 ASP A O 1
ATOM 1316 N N . GLN A 1 173 ? 33.339 0.190 -42.908 1.00 73.38 173 GLN A N 1
ATOM 1317 C CA . GLN A 1 173 ? 33.574 0.813 -44.217 1.00 73.38 173 GLN A CA 1
ATOM 1318 C C . GLN A 1 173 ? 35.022 1.301 -44.369 1.00 73.38 173 GLN A C 1
ATOM 1320 O O . GLN A 1 173 ? 35.665 1.002 -45.374 1.00 73.38 173 GLN A O 1
ATOM 1325 N N . VAL A 1 174 ? 35.570 1.976 -43.354 1.00 77.19 174 VAL A N 1
ATOM 1326 C CA . VAL A 1 174 ? 36.960 2.465 -43.370 1.00 77.19 174 VAL A CA 1
ATOM 1327 C C . VAL A 1 174 ? 37.966 1.311 -43.467 1.00 77.19 174 VAL A C 1
ATOM 1329 O O . VAL A 1 174 ? 38.891 1.369 -44.277 1.00 77.19 174 VAL A O 1
ATOM 1332 N N . TYR A 1 175 ? 37.769 0.227 -42.707 1.00 70.94 175 TYR A N 1
ATOM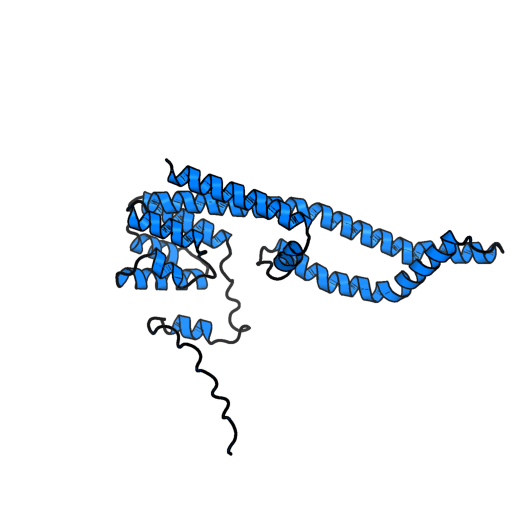 1333 C CA . TYR A 1 175 ? 38.660 -0.941 -42.747 1.00 70.94 175 TYR A CA 1
ATOM 1334 C C . TYR A 1 175 ? 38.635 -1.668 -44.099 1.00 70.94 175 TYR A C 1
ATOM 1336 O O . TYR A 1 175 ? 39.682 -2.124 -44.560 1.00 70.94 175 TYR A O 1
ATOM 1344 N N . ARG A 1 176 ? 37.472 -1.742 -44.766 1.00 69.25 176 ARG A N 1
ATOM 1345 C CA . ARG A 1 176 ? 37.369 -2.303 -46.124 1.00 69.25 176 ARG A CA 1
ATOM 1346 C C . ARG A 1 176 ? 38.157 -1.498 -47.153 1.00 69.25 176 ARG A C 1
ATOM 1348 O O . ARG A 1 176 ? 38.794 -2.097 -48.013 1.00 69.25 176 ARG A O 1
ATOM 1355 N N . HIS A 1 177 ? 38.146 -0.169 -47.053 1.00 72.81 177 HIS A N 1
ATOM 1356 C CA . HIS A 1 177 ? 38.909 0.697 -47.956 1.00 72.81 177 HIS A CA 1
ATOM 1357 C C . HIS A 1 177 ? 40.425 0.649 -47.702 1.00 72.81 177 HIS A C 1
ATOM 1359 O O . HIS A 1 177 ? 41.196 0.836 -48.637 1.00 72.81 177 HIS A O 1
ATOM 1365 N N . ALA A 1 178 ? 40.857 0.343 -46.475 1.00 73.31 178 ALA A N 1
ATOM 1366 C CA . ALA A 1 178 ? 42.270 0.226 -46.104 1.00 73.31 178 ALA A CA 1
ATOM 1367 C C . ALA A 1 178 ? 42.925 -1.127 -46.473 1.00 73.31 178 ALA A C 1
ATOM 1369 O O . ALA A 1 178 ? 44.109 -1.321 -46.210 1.00 73.31 178 ALA A O 1
ATOM 1370 N N . GLY A 1 179 ? 42.181 -2.079 -47.056 1.00 62.03 179 GLY A N 1
ATOM 1371 C CA . GLY A 1 179 ? 42.723 -3.361 -47.536 1.00 62.03 179 GLY A CA 1
ATOM 1372 C C . GLY A 1 179 ? 43.152 -4.358 -46.447 1.00 62.03 179 GLY A C 1
ATOM 1373 O O . GLY A 1 179 ? 43.766 -5.375 -46.761 1.00 62.03 179 GLY A O 1
ATOM 1374 N N . ALA A 1 180 ? 42.828 -4.108 -45.174 1.00 63.56 180 ALA A N 1
ATOM 1375 C CA . ALA A 1 180 ? 43.225 -4.954 -44.048 1.00 63.56 180 ALA A CA 1
ATOM 1376 C C . ALA A 1 180 ? 42.098 -5.910 -43.611 1.00 63.56 180 ALA A C 1
ATOM 1378 O O . ALA A 1 180 ? 40.951 -5.508 -43.406 1.00 63.56 180 ALA A O 1
ATOM 1379 N N . SER A 1 181 ? 42.423 -7.191 -43.407 1.00 60.28 181 SER A N 1
ATOM 1380 C CA . SER A 1 181 ? 41.480 -8.175 -42.867 1.00 60.28 181 SER A CA 1
ATOM 1381 C C . SER A 1 181 ? 41.184 -7.892 -41.393 1.00 60.28 181 SER A C 1
ATOM 1383 O O . SER A 1 181 ? 42.107 -7.813 -40.583 1.00 60.28 181 SER A O 1
ATOM 1385 N N . LEU A 1 182 ? 39.904 -7.794 -41.027 1.00 63.50 182 LEU A N 1
ATOM 1386 C CA . LEU A 1 182 ? 39.503 -7.528 -39.645 1.00 63.50 182 LEU A CA 1
ATOM 1387 C C . LEU A 1 182 ? 40.054 -8.600 -38.677 1.00 63.50 182 LEU A C 1
ATOM 1389 O O . LEU A 1 182 ? 39.790 -9.795 -38.902 1.00 63.50 182 LEU A O 1
ATOM 1393 N N . PRO A 1 183 ? 40.749 -8.199 -37.588 1.00 75.00 183 PRO A N 1
ATOM 1394 C CA . PRO A 1 183 ? 41.090 -9.078 -36.473 1.00 75.00 183 PRO A CA 1
ATOM 1395 C C . PRO A 1 183 ? 39.876 -9.879 -35.962 1.00 75.00 183 PRO A C 1
ATOM 1397 O O . PRO A 1 183 ? 38.735 -9.417 -36.044 1.00 75.00 183 PRO A O 1
ATOM 1400 N N . PRO A 1 184 ? 40.070 -11.086 -35.404 1.00 70.81 184 PRO A N 1
ATOM 1401 C CA . PRO A 1 184 ? 38.959 -11.936 -34.965 1.00 70.81 184 PRO A CA 1
ATOM 1402 C C . PRO A 1 184 ? 38.054 -11.253 -33.923 1.00 70.81 184 PRO A C 1
ATOM 1404 O O . PRO A 1 184 ? 36.836 -11.432 -33.957 1.00 70.81 184 PRO A O 1
ATOM 1407 N N . LEU A 1 185 ? 38.623 -10.397 -33.065 1.00 69.25 185 LEU A N 1
ATOM 1408 C CA . LEU A 1 185 ? 37.885 -9.632 -32.056 1.00 69.25 185 LEU A CA 1
ATOM 1409 C C . LEU A 1 185 ? 36.921 -8.605 -32.683 1.00 69.25 185 LEU A C 1
ATOM 1411 O O . LEU A 1 185 ? 35.761 -8.518 -32.282 1.00 69.25 185 LEU A O 1
ATOM 1415 N N . THR A 1 186 ? 37.356 -7.868 -33.712 1.00 71.12 186 THR A N 1
ATOM 1416 C CA . THR A 1 186 ? 36.497 -6.915 -34.437 1.00 71.12 186 THR A CA 1
ATOM 1417 C C . THR A 1 186 ? 35.459 -7.633 -35.292 1.00 71.12 186 THR A C 1
ATOM 1419 O O . THR A 1 186 ? 34.342 -7.144 -35.433 1.00 71.12 186 THR A O 1
ATOM 1422 N N . ARG A 1 187 ? 35.758 -8.841 -35.785 1.00 68.69 187 ARG A N 1
ATOM 1423 C CA . ARG A 1 187 ? 34.795 -9.683 -36.513 1.00 68.69 187 ARG A CA 1
ATOM 1424 C C . ARG A 1 187 ? 33.639 -10.159 -35.622 1.00 68.69 187 ARG A C 1
ATOM 1426 O O . ARG A 1 187 ? 32.490 -10.124 -36.061 1.00 68.69 187 ARG A O 1
ATOM 1433 N N . ALA A 1 188 ? 33.925 -10.537 -34.373 1.00 72.75 188 ALA A N 1
ATOM 1434 C CA . ALA A 1 188 ? 32.907 -10.856 -33.366 1.00 72.75 188 ALA A CA 1
ATOM 1435 C C . ALA A 1 188 ? 32.055 -9.623 -33.006 1.00 72.75 188 ALA A C 1
ATOM 1437 O O . ALA A 1 188 ? 30.829 -9.706 -32.941 1.00 72.75 188 ALA A O 1
ATOM 1438 N N . LEU A 1 189 ? 32.687 -8.454 -32.883 1.00 68.50 189 LEU A N 1
ATOM 1439 C CA . LEU A 1 189 ? 32.014 -7.174 -32.633 1.00 68.50 189 LEU A CA 1
ATOM 1440 C C . LEU A 1 189 ? 31.087 -6.757 -33.789 1.00 68.50 189 LEU A C 1
ATOM 1442 O O . LEU A 1 189 ? 29.959 -6.324 -33.560 1.00 68.50 189 LEU A O 1
ATOM 1446 N N . VAL A 1 190 ? 31.513 -6.959 -35.040 1.00 70.75 190 VAL A N 1
ATOM 1447 C CA . VAL A 1 190 ? 30.688 -6.730 -36.239 1.00 70.75 190 VAL A CA 1
ATOM 1448 C C . VAL A 1 190 ? 29.564 -7.768 -36.356 1.00 70.75 190 VAL A C 1
ATOM 1450 O O . VAL A 1 190 ? 28.472 -7.441 -36.823 1.00 70.75 190 VAL A O 1
ATOM 1453 N N . ALA A 1 191 ? 29.775 -9.012 -35.917 1.00 70.69 191 ALA A N 1
ATOM 1454 C CA . ALA A 1 191 ? 28.710 -10.015 -35.834 1.00 70.69 191 ALA A CA 1
ATOM 1455 C C . ALA A 1 191 ? 27.641 -9.623 -34.796 1.00 70.69 191 ALA A C 1
ATOM 1457 O O . ALA A 1 191 ? 26.450 -9.661 -35.110 1.00 70.69 191 ALA A O 1
ATOM 1458 N N . TRP A 1 192 ? 28.046 -9.137 -33.618 1.00 63.34 192 TRP A N 1
ATOM 1459 C CA . TRP A 1 192 ? 27.122 -8.561 -32.636 1.00 63.34 192 TRP A CA 1
ATOM 1460 C C . TRP A 1 192 ? 26.439 -7.289 -33.137 1.00 63.34 192 TRP A C 1
ATOM 1462 O O . TRP A 1 192 ? 25.245 -7.127 -32.911 1.00 63.34 192 TRP A O 1
ATOM 1472 N N . SER A 1 193 ? 27.138 -6.419 -33.873 1.00 62.84 193 SER A N 1
ATOM 1473 C CA . SER A 1 193 ? 26.529 -5.240 -34.505 1.00 62.84 193 SER A CA 1
ATOM 1474 C C . SER A 1 193 ? 25.509 -5.627 -35.573 1.00 62.84 193 SER A C 1
ATOM 1476 O O . SER A 1 193 ? 24.473 -4.981 -35.666 1.00 62.84 193 SER A O 1
ATOM 1478 N N . ARG A 1 194 ? 25.733 -6.694 -36.352 1.00 67.81 194 ARG A N 1
ATOM 1479 C CA . ARG A 1 194 ? 24.730 -7.210 -37.300 1.00 67.81 194 ARG A CA 1
ATOM 1480 C C . ARG A 1 194 ? 23.499 -7.738 -36.566 1.00 67.81 194 ARG A C 1
ATOM 1482 O O . ARG A 1 194 ? 22.395 -7.330 -36.905 1.00 67.81 194 ARG A O 1
ATOM 1489 N N . LEU A 1 195 ? 23.680 -8.529 -35.506 1.00 65.81 195 LEU A N 1
ATOM 1490 C CA . LEU A 1 195 ? 22.575 -8.992 -34.660 1.00 65.81 195 LEU A CA 1
ATOM 1491 C C . LEU A 1 195 ? 21.814 -7.817 -34.026 1.00 65.81 195 LEU A C 1
ATOM 1493 O O . LEU A 1 195 ? 20.586 -7.787 -34.058 1.00 65.81 195 LEU A O 1
ATOM 1497 N N . ALA A 1 196 ? 22.527 -6.811 -33.520 1.00 62.53 196 ALA A N 1
ATOM 1498 C CA . ALA A 1 196 ? 21.932 -5.595 -32.989 1.00 62.53 196 ALA A CA 1
ATOM 1499 C C . ALA A 1 196 ? 21.191 -4.812 -34.084 1.00 62.53 196 ALA A C 1
ATOM 1501 O O . ALA A 1 196 ? 20.066 -4.403 -33.868 1.00 62.53 196 ALA A O 1
ATOM 1502 N N . ARG A 1 197 ? 21.741 -4.663 -35.289 1.00 62.78 197 ARG A N 1
ATOM 1503 C CA . ARG A 1 197 ? 21.135 -3.887 -36.384 1.00 62.78 197 ARG A CA 1
ATOM 1504 C C . ARG A 1 197 ? 19.875 -4.536 -36.962 1.00 62.78 197 ARG A C 1
ATOM 1506 O O . ARG A 1 197 ? 18.941 -3.820 -37.302 1.00 62.78 197 ARG A O 1
ATOM 1513 N N . THR A 1 198 ? 19.833 -5.865 -37.058 1.00 65.94 198 THR A N 1
ATOM 1514 C CA . THR A 1 198 ? 18.668 -6.598 -37.583 1.00 65.94 198 THR A CA 1
ATOM 1515 C C . THR A 1 198 ? 17.598 -6.826 -36.510 1.00 65.94 198 THR A C 1
ATOM 1517 O O . THR A 1 198 ? 16.415 -6.861 -36.831 1.00 65.94 198 THR A O 1
ATOM 1520 N N . THR A 1 199 ? 17.986 -6.927 -35.231 1.00 63.59 199 THR A N 1
ATOM 1521 C CA . THR A 1 199 ? 17.061 -7.251 -34.124 1.00 63.59 199 THR A CA 1
ATOM 1522 C C . THR A 1 199 ? 16.633 -6.012 -33.312 1.00 63.59 199 THR A C 1
ATOM 1524 O O . THR A 1 199 ? 15.483 -5.940 -32.887 1.00 63.59 199 THR A O 1
ATOM 1527 N N . MET A 1 200 ? 17.488 -4.992 -33.116 1.00 62.72 200 MET A N 1
ATOM 1528 C CA . MET A 1 200 ? 17.168 -3.781 -32.324 1.00 62.72 200 MET A CA 1
ATOM 1529 C C . MET A 1 200 ? 15.985 -2.945 -32.824 1.00 62.72 200 MET A C 1
ATOM 1531 O O . MET A 1 200 ? 15.230 -2.518 -31.954 1.00 62.72 200 MET A O 1
ATOM 1535 N N . PRO A 1 201 ? 15.757 -2.682 -34.129 1.00 65.94 201 PRO A N 1
ATOM 1536 C CA . PRO A 1 201 ? 14.591 -1.896 -34.547 1.00 65.94 201 PRO A CA 1
ATOM 1537 C C . PRO A 1 201 ? 13.250 -2.559 -34.188 1.00 65.94 201 PRO A C 1
ATOM 1539 O O . PRO A 1 201 ? 12.242 -1.866 -34.122 1.00 65.94 201 PRO A O 1
ATOM 1542 N N . LEU A 1 202 ? 13.240 -3.863 -33.877 1.00 64.69 202 LEU A N 1
ATOM 1543 C CA . LEU A 1 202 ? 12.090 -4.571 -33.305 1.00 64.69 202 LEU A CA 1
ATOM 1544 C C . LEU A 1 202 ? 12.180 -4.668 -31.766 1.00 64.69 202 LEU A C 1
ATOM 1546 O O . LEU A 1 202 ? 11.188 -4.488 -31.066 1.00 64.69 202 LEU A O 1
ATOM 1550 N N . VAL A 1 203 ? 13.379 -4.886 -31.213 1.00 66.38 203 VAL A N 1
ATOM 1551 C CA . VAL A 1 203 ? 13.609 -5.056 -29.765 1.00 66.38 203 VAL A CA 1
ATOM 1552 C C . VAL A 1 203 ? 13.483 -3.755 -28.977 1.00 66.38 203 VAL A C 1
ATOM 1554 O O . VAL A 1 203 ? 12.939 -3.801 -27.887 1.00 66.38 203 VAL A O 1
ATOM 1557 N N . PHE A 1 204 ? 13.921 -2.598 -29.477 1.00 68.75 204 PHE A N 1
ATOM 1558 C CA . PHE A 1 204 ? 13.762 -1.316 -28.776 1.00 68.75 204 PHE A CA 1
ATOM 1559 C C . PHE A 1 204 ? 12.289 -0.926 -28.586 1.00 68.75 204 PHE A C 1
ATOM 1561 O O . PHE A 1 204 ? 11.911 -0.643 -27.448 1.00 68.75 204 PHE A O 1
ATOM 1568 N N . PRO A 1 205 ? 11.424 -0.956 -29.622 1.00 67.50 205 PRO A N 1
ATOM 1569 C CA . PRO A 1 205 ? 10.002 -0.686 -29.435 1.00 67.50 205 PRO A CA 1
ATOM 1570 C C . PRO A 1 205 ? 9.290 -1.801 -28.664 1.00 67.50 205 PRO A C 1
ATOM 1572 O O . PRO A 1 205 ? 8.440 -1.481 -27.843 1.00 67.50 205 PRO A O 1
ATOM 1575 N N . CYS A 1 206 ? 9.651 -3.082 -28.821 1.00 66.12 206 CYS A N 1
ATOM 1576 C CA . CYS A 1 206 ? 9.076 -4.153 -27.994 1.00 66.12 206 CYS A CA 1
ATOM 1577 C C . CYS A 1 206 ? 9.508 -4.063 -26.521 1.00 66.12 206 CYS A C 1
ATOM 1579 O O . CYS A 1 206 ? 8.679 -4.228 -25.630 1.00 66.12 206 CYS A O 1
ATOM 1581 N N . ALA A 1 207 ? 10.778 -3.764 -26.243 1.00 66.12 207 ALA A N 1
ATOM 1582 C CA . ALA A 1 207 ? 11.297 -3.567 -24.894 1.00 66.12 207 ALA A CA 1
ATOM 1583 C C . ALA A 1 207 ? 10.721 -2.295 -24.271 1.00 66.12 207 ALA A C 1
ATOM 1585 O O . ALA A 1 207 ? 10.328 -2.334 -23.114 1.00 66.12 207 ALA A O 1
ATOM 1586 N N . ALA A 1 208 ? 10.576 -1.203 -25.027 1.00 66.44 208 ALA A N 1
ATOM 1587 C CA . ALA A 1 208 ? 9.864 -0.012 -24.574 1.00 66.44 208 ALA A CA 1
ATOM 1588 C C . ALA A 1 208 ? 8.378 -0.320 -24.319 1.00 66.44 208 ALA A C 1
ATOM 1590 O O . ALA A 1 208 ? 7.861 0.024 -23.264 1.00 66.44 208 ALA A O 1
ATOM 1591 N N . ALA A 1 209 ? 7.698 -1.050 -25.204 1.00 66.12 209 ALA A N 1
ATOM 1592 C CA . ALA A 1 209 ? 6.304 -1.453 -25.018 1.00 66.12 209 ALA A CA 1
ATOM 1593 C C . ALA A 1 209 ? 6.100 -2.414 -23.831 1.00 66.12 209 ALA A C 1
ATOM 1595 O O . ALA A 1 209 ? 5.027 -2.408 -23.236 1.00 66.12 209 ALA A O 1
ATOM 1596 N N . LEU A 1 210 ? 7.110 -3.204 -23.446 1.00 64.25 210 LEU A N 1
ATOM 1597 C CA . LEU A 1 210 ? 7.091 -4.065 -22.254 1.00 64.25 210 LEU A CA 1
ATOM 1598 C C . LEU A 1 210 ? 7.492 -3.317 -20.972 1.00 64.25 210 LEU A C 1
ATOM 1600 O O . LEU A 1 210 ? 6.860 -3.498 -19.932 1.00 64.25 210 LEU A O 1
ATOM 1604 N N . LEU A 1 211 ? 8.524 -2.472 -21.031 1.00 64.69 211 LEU A N 1
ATOM 1605 C CA . LEU A 1 211 ? 9.093 -1.771 -19.877 1.00 64.69 211 LEU A CA 1
ATOM 1606 C C . LEU A 1 211 ? 8.302 -0.518 -19.513 1.00 64.69 211 LEU A C 1
ATOM 1608 O O . LEU A 1 211 ? 8.033 -0.318 -18.336 1.00 64.69 211 LEU A O 1
ATOM 1612 N N . VAL A 1 212 ? 7.869 0.301 -20.474 1.00 67.69 212 VAL A N 1
ATOM 1613 C CA . VAL A 1 212 ? 7.126 1.547 -20.213 1.00 67.69 212 VAL A CA 1
ATOM 1614 C C . VAL A 1 212 ? 5.852 1.310 -19.399 1.00 67.69 212 VAL A C 1
ATOM 1616 O O . VAL A 1 212 ? 5.675 2.011 -18.406 1.00 67.69 212 VAL A O 1
ATOM 1619 N N . PRO A 1 213 ? 4.970 0.333 -19.696 1.00 64.81 213 PRO A N 1
ATOM 1620 C CA . PRO A 1 213 ? 3.810 0.078 -18.845 1.00 64.81 213 PRO A CA 1
ATOM 1621 C C . PRO A 1 213 ? 4.188 -0.516 -17.485 1.00 64.81 213 PRO A C 1
ATOM 1623 O O . PRO A 1 213 ? 3.490 -0.244 -16.513 1.00 64.81 213 PRO A O 1
ATOM 1626 N N . GLN A 1 214 ? 5.275 -1.286 -17.378 1.00 61.28 214 GLN A N 1
ATOM 1627 C CA . GLN A 1 214 ? 5.740 -1.851 -16.104 1.00 61.28 214 GLN A CA 1
ATOM 1628 C C . GLN A 1 214 ? 6.342 -0.772 -15.199 1.00 61.28 214 GLN A C 1
ATOM 1630 O O . GLN A 1 214 ? 5.975 -0.684 -14.033 1.00 61.28 214 GLN A O 1
ATOM 1635 N N . VAL A 1 215 ? 7.185 0.100 -15.751 1.00 64.75 215 VAL A N 1
ATOM 1636 C CA . VAL A 1 215 ? 7.767 1.268 -15.081 1.00 64.75 215 VAL A CA 1
ATOM 1637 C C . VAL A 1 215 ? 6.676 2.276 -14.740 1.00 64.75 215 VAL A C 1
ATOM 1639 O O . VAL A 1 215 ? 6.627 2.755 -13.616 1.00 64.75 215 VAL A O 1
ATOM 1642 N N . ARG A 1 216 ? 5.729 2.535 -15.648 1.00 62.38 216 ARG A N 1
ATOM 1643 C CA . ARG A 1 216 ? 4.561 3.386 -15.389 1.00 62.38 216 ARG A CA 1
ATOM 1644 C C . ARG A 1 216 ? 3.707 2.829 -14.249 1.00 62.38 216 ARG A C 1
ATOM 1646 O O . ARG A 1 216 ? 3.385 3.576 -13.336 1.00 62.38 216 ARG A O 1
ATOM 1653 N N . ARG A 1 217 ? 3.366 1.533 -14.255 1.00 63.44 217 ARG A N 1
ATOM 1654 C CA . ARG A 1 217 ? 2.622 0.884 -13.152 1.00 63.44 217 ARG A CA 1
ATOM 1655 C C . ARG A 1 217 ? 3.395 0.935 -11.834 1.00 63.44 217 ARG A C 1
ATOM 1657 O O . ARG A 1 217 ? 2.801 1.202 -10.796 1.00 63.44 217 ARG A O 1
ATOM 1664 N N . TRP A 1 218 ? 4.708 0.731 -11.891 1.00 59.88 218 TRP A N 1
ATOM 1665 C CA . TRP A 1 218 ? 5.599 0.793 -10.737 1.00 59.88 218 TRP A CA 1
ATOM 1666 C C . TRP A 1 218 ? 5.723 2.219 -10.162 1.00 59.88 218 TRP A C 1
ATOM 1668 O O . TRP A 1 218 ? 5.683 2.395 -8.946 1.00 59.88 218 TRP A O 1
ATOM 1678 N N . LEU A 1 219 ? 5.757 3.249 -11.015 1.00 55.69 219 LEU A N 1
ATOM 1679 C CA . LEU A 1 219 ? 5.737 4.664 -10.623 1.00 55.69 219 LEU A CA 1
ATOM 1680 C C . LEU A 1 219 ? 4.368 5.102 -10.072 1.00 55.69 219 LEU A C 1
ATOM 1682 O O . LEU A 1 219 ? 4.317 5.811 -9.070 1.00 55.69 219 LEU A O 1
ATOM 1686 N N . LEU A 1 220 ? 3.267 4.637 -10.673 1.00 54.16 220 LEU A N 1
ATOM 1687 C CA . LEU A 1 220 ? 1.883 4.938 -10.265 1.00 54.16 220 LEU A CA 1
ATOM 1688 C C . LEU A 1 220 ? 1.395 4.122 -9.052 1.00 54.16 220 LEU A C 1
ATOM 1690 O O . LEU A 1 220 ? 0.226 4.223 -8.683 1.00 54.16 220 LEU A O 1
ATOM 1694 N N . GLY A 1 221 ? 2.255 3.313 -8.422 1.00 56.38 221 GLY A N 1
ATOM 1695 C CA . GLY A 1 221 ? 1.948 2.615 -7.166 1.00 56.38 221 GLY A CA 1
ATOM 1696 C C . GLY A 1 221 ? 0.823 1.578 -7.260 1.00 56.38 221 GLY A C 1
ATOM 1697 O O . GLY A 1 221 ? 0.375 1.063 -6.238 1.00 56.38 221 GLY A O 1
ATOM 1698 N N . THR A 1 222 ? 0.361 1.249 -8.468 1.00 46.03 222 THR A N 1
ATOM 1699 C CA . THR A 1 222 ? -0.664 0.227 -8.674 1.00 46.03 222 THR A CA 1
ATOM 1700 C C . THR A 1 222 ? 0.026 -1.130 -8.621 1.00 46.03 222 THR A C 1
ATOM 1702 O O . THR A 1 222 ? 0.966 -1.371 -9.376 1.00 46.03 222 THR A O 1
ATOM 1705 N N . CYS A 1 223 ? -0.408 -1.965 -7.675 1.00 45.22 223 CYS A N 1
ATOM 1706 C CA . CYS A 1 223 ? 0.146 -3.263 -7.289 1.00 45.22 223 CYS A CA 1
ATOM 1707 C C .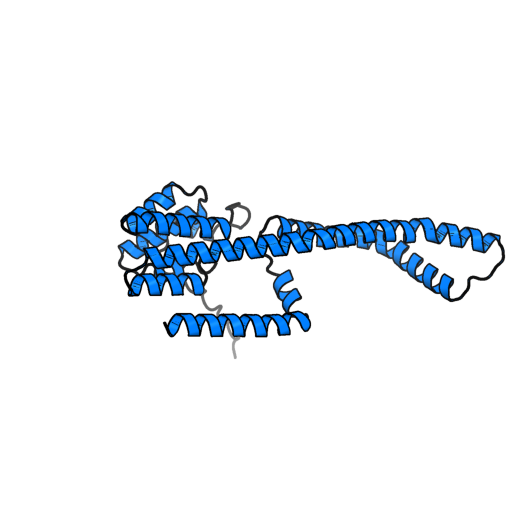 CYS A 1 223 ? 0.920 -3.996 -8.400 1.00 45.22 223 CYS A C 1
ATOM 1709 O O . CYS A 1 223 ? 0.446 -4.114 -9.528 1.00 45.22 223 CYS A O 1
ATOM 1711 N N . LEU A 1 224 ? 2.086 -4.554 -8.050 1.00 45.31 224 LEU A N 1
ATOM 1712 C CA . LEU A 1 224 ? 2.929 -5.385 -8.918 1.00 45.31 224 LEU A CA 1
ATOM 1713 C C . LEU A 1 224 ? 2.669 -6.891 -8.708 1.00 45.31 224 LEU A C 1
ATOM 1715 O O . LEU A 1 224 ? 3.464 -7.537 -8.025 1.00 45.31 224 LEU A O 1
ATOM 1719 N N . PRO A 1 225 ? 1.635 -7.515 -9.304 1.00 50.12 225 PRO A N 1
ATOM 1720 C CA . PRO A 1 225 ? 1.480 -8.959 -9.197 1.00 50.12 225 PRO A CA 1
ATOM 1721 C C . PRO A 1 225 ? 2.483 -9.804 -10.021 1.00 50.12 225 PRO A C 1
ATOM 1723 O O . PRO A 1 225 ? 2.761 -10.916 -9.570 1.00 50.12 225 PRO A O 1
ATOM 1726 N N . PRO A 1 226 ? 3.101 -9.370 -11.152 1.00 43.12 226 PRO A N 1
ATOM 1727 C CA . PRO A 1 226 ? 4.010 -10.266 -11.883 1.00 43.12 226 PRO A CA 1
ATOM 1728 C C . PRO A 1 226 ? 5.491 -10.100 -11.506 1.00 43.12 226 PRO A C 1
ATOM 1730 O O . PRO A 1 226 ? 6.212 -11.092 -11.419 1.00 43.12 226 PRO A O 1
ATOM 1733 N N . ILE A 1 227 ? 5.955 -8.873 -11.230 1.00 42.19 227 ILE A N 1
ATOM 1734 C CA . ILE A 1 227 ? 7.372 -8.619 -10.914 1.00 42.19 227 ILE A CA 1
ATOM 1735 C C . ILE A 1 227 ? 7.740 -9.177 -9.537 1.00 42.19 227 ILE A C 1
ATOM 1737 O O . ILE A 1 227 ? 8.821 -9.729 -9.401 1.00 42.19 227 ILE A O 1
ATOM 1741 N N . GLN A 1 228 ? 6.844 -9.147 -8.542 1.00 43.78 228 GLN A N 1
ATOM 1742 C CA . GL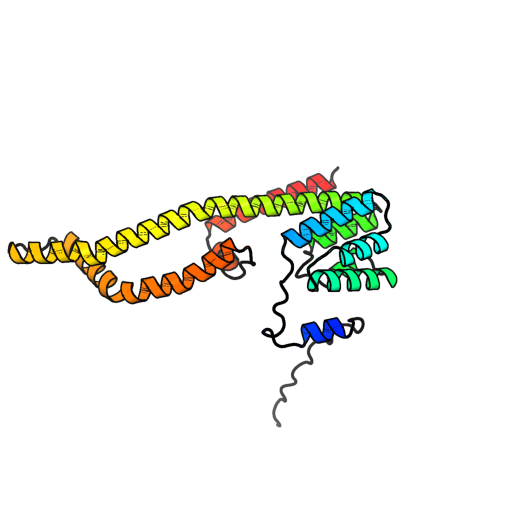N A 1 228 ? 7.122 -9.755 -7.232 1.00 43.78 228 GLN A CA 1
ATOM 1743 C C . GLN A 1 228 ? 7.279 -11.283 -7.305 1.00 43.78 228 GLN A C 1
ATOM 1745 O O . GLN A 1 228 ? 8.143 -11.833 -6.627 1.00 43.78 228 GLN A O 1
ATOM 1750 N N . ARG A 1 229 ? 6.516 -11.977 -8.165 1.00 44.66 229 ARG A N 1
ATOM 1751 C CA . ARG A 1 229 ? 6.682 -13.427 -8.393 1.00 44.66 229 ARG A CA 1
ATOM 1752 C C . ARG A 1 229 ? 7.987 -13.754 -9.128 1.00 44.66 229 ARG A C 1
ATOM 1754 O O . ARG A 1 229 ? 8.641 -14.737 -8.787 1.00 44.66 229 ARG A O 1
ATOM 1761 N N . ALA A 1 230 ? 8.396 -12.911 -10.075 1.00 44.72 230 ALA A N 1
ATOM 1762 C CA . ALA A 1 230 ? 9.676 -13.040 -10.773 1.00 44.72 230 ALA A CA 1
ATOM 1763 C C . ALA A 1 230 ? 10.886 -12.658 -9.889 1.00 44.72 230 ALA A C 1
ATOM 1765 O O . ALA A 1 230 ? 11.946 -13.261 -9.989 1.00 44.72 230 ALA A O 1
ATOM 1766 N N . LEU A 1 231 ? 10.740 -11.714 -8.954 1.00 41.84 231 LEU A N 1
ATOM 1767 C CA . LEU A 1 231 ? 11.822 -11.332 -8.035 1.00 41.84 231 LEU A CA 1
ATOM 1768 C C . LEU A 1 231 ? 12.081 -12.396 -6.949 1.00 41.84 231 LEU A C 1
ATOM 1770 O O . LEU A 1 231 ? 13.183 -12.467 -6.409 1.00 41.84 231 LEU A O 1
ATOM 1774 N N . LEU A 1 232 ? 11.087 -13.242 -6.646 1.00 45.97 232 LEU A N 1
ATOM 1775 C CA . LEU A 1 232 ? 11.174 -14.356 -5.685 1.00 45.97 232 LEU A CA 1
ATOM 1776 C C . LEU A 1 232 ? 11.816 -15.636 -6.255 1.00 45.97 232 LEU A C 1
ATOM 1778 O O . LEU A 1 232 ? 12.034 -16.605 -5.518 1.00 45.97 232 LEU A O 1
ATOM 1782 N N . THR A 1 233 ? 12.120 -15.663 -7.555 1.00 47.69 233 THR A N 1
ATOM 1783 C CA . THR A 1 233 ? 12.874 -16.761 -8.186 1.00 47.69 233 THR A CA 1
ATOM 1784 C C . THR A 1 233 ? 14.384 -16.523 -8.192 1.00 47.69 233 THR A C 1
ATOM 1786 O O . THR A 1 233 ? 15.137 -17.464 -8.422 1.00 47.69 233 THR A O 1
ATOM 1789 N N . ILE A 1 234 ? 14.849 -15.318 -7.848 1.00 56.97 234 ILE A N 1
ATOM 1790 C CA . ILE A 1 234 ? 16.279 -15.025 -7.723 1.00 56.97 234 ILE A CA 1
ATOM 1791 C C . ILE A 1 234 ? 16.798 -15.633 -6.399 1.00 56.97 234 ILE A C 1
ATOM 1793 O O . ILE A 1 234 ? 16.272 -15.316 -5.331 1.00 56.97 234 ILE A O 1
ATOM 1797 N N . PRO A 1 235 ? 17.831 -16.497 -6.404 1.00 54.38 235 PRO A N 1
ATOM 1798 C CA . PRO A 1 235 ? 18.306 -17.196 -5.200 1.00 54.38 235 PRO A CA 1
ATOM 1799 C C . PRO A 1 235 ? 18.802 -16.253 -4.086 1.00 54.38 235 PRO A C 1
ATOM 1801 O O . PRO A 1 235 ? 18.729 -16.592 -2.907 1.00 54.38 235 PRO A O 1
ATOM 1804 N N . ILE A 1 236 ? 19.228 -15.040 -4.443 1.00 54.72 236 ILE A N 1
ATOM 1805 C CA . ILE A 1 236 ? 19.755 -14.024 -3.519 1.00 54.72 236 ILE A CA 1
ATOM 1806 C C . ILE A 1 236 ? 18.635 -13.370 -2.685 1.00 54.72 236 ILE A C 1
ATOM 1808 O O . ILE A 1 236 ? 18.815 -13.116 -1.493 1.00 54.72 236 ILE A O 1
ATOM 1812 N N . THR A 1 237 ? 17.440 -13.159 -3.251 1.00 51.78 237 THR A N 1
ATOM 1813 C CA . THR A 1 237 ? 16.302 -12.569 -2.515 1.00 51.78 237 THR A CA 1
ATOM 1814 C C . THR A 1 237 ? 15.693 -13.552 -1.510 1.00 51.78 237 THR A C 1
ATOM 1816 O O . THR A 1 237 ? 15.171 -13.130 -0.476 1.00 51.78 237 THR A O 1
ATOM 1819 N N . ARG A 1 238 ? 15.828 -14.868 -1.739 1.00 51.97 238 ARG A N 1
ATOM 1820 C CA . ARG A 1 238 ? 15.401 -15.912 -0.786 1.00 51.97 238 ARG A CA 1
ATOM 1821 C C . ARG A 1 238 ? 16.197 -15.899 0.521 1.00 51.97 238 ARG A C 1
ATOM 1823 O O . ARG A 1 238 ? 15.614 -16.144 1.576 1.00 51.97 238 ARG A O 1
ATOM 1830 N N . ALA A 1 239 ? 17.494 -15.594 0.470 1.00 61.66 239 ALA A N 1
ATOM 1831 C CA . ALA A 1 239 ? 18.328 -15.496 1.669 1.00 61.66 239 ALA A CA 1
ATOM 1832 C C . ALA A 1 239 ? 17.916 -14.300 2.548 1.00 61.66 239 ALA A C 1
ATOM 1834 O O . ALA A 1 239 ? 17.753 -14.449 3.758 1.00 61.66 239 ALA A O 1
ATOM 1835 N N . LEU A 1 240 ? 17.640 -13.149 1.922 1.00 56.44 240 LEU A N 1
ATOM 1836 C CA . LEU A 1 240 ? 17.173 -11.933 2.600 1.00 56.44 240 LEU A CA 1
ATOM 1837 C C . LEU A 1 240 ? 15.751 -12.072 3.168 1.00 56.44 240 LEU A C 1
ATOM 1839 O O . LEU A 1 240 ? 15.441 -11.552 4.239 1.00 56.44 240 LEU A O 1
ATOM 1843 N N . ALA A 1 241 ? 14.870 -12.805 2.483 1.00 54.84 241 ALA A N 1
ATOM 1844 C CA . ALA A 1 241 ? 13.522 -13.068 2.981 1.00 54.84 241 ALA A CA 1
ATOM 1845 C C . ALA A 1 241 ? 13.532 -13.923 4.261 1.00 54.84 241 ALA A C 1
ATOM 1847 O O . ALA A 1 241 ? 12.731 -13.674 5.164 1.00 54.84 241 ALA A O 1
ATOM 1848 N N . ARG A 1 242 ? 14.455 -14.894 4.373 1.00 55.94 242 ARG A N 1
ATOM 1849 C CA . ARG A 1 242 ? 14.615 -15.724 5.580 1.00 55.94 242 ARG A CA 1
ATOM 1850 C C . ARG A 1 242 ? 15.056 -14.906 6.788 1.00 55.94 242 ARG A C 1
ATOM 1852 O O . ARG A 1 242 ? 14.459 -15.049 7.850 1.00 55.94 242 ARG A O 1
ATOM 1859 N N . THR A 1 243 ? 16.036 -14.020 6.631 1.00 64.94 243 THR A N 1
ATOM 1860 C CA . THR A 1 243 ? 16.489 -13.149 7.728 1.00 64.94 243 THR A CA 1
ATOM 1861 C C . THR A 1 243 ? 15.416 -12.141 8.140 1.00 64.94 243 THR A C 1
ATOM 1863 O O . THR A 1 243 ? 15.197 -11.935 9.331 1.00 64.94 243 THR A O 1
ATOM 1866 N N . ALA A 1 244 ? 14.653 -11.594 7.189 1.00 64.50 244 ALA A N 1
ATOM 1867 C CA . ALA A 1 244 ? 13.533 -10.699 7.495 1.00 64.50 244 ALA A CA 1
ATOM 1868 C C . ALA A 1 244 ? 12.329 -11.407 8.155 1.00 64.50 244 ALA A C 1
ATOM 1870 O O . ALA A 1 244 ? 11.576 -10.783 8.905 1.00 64.50 244 ALA A O 1
ATOM 1871 N N . LEU A 1 245 ? 12.103 -12.691 7.862 1.00 59.12 245 LEU A N 1
ATOM 1872 C CA . LEU A 1 245 ? 11.091 -13.511 8.538 1.00 59.12 245 LEU A CA 1
ATOM 1873 C C . LEU A 1 245 ? 11.514 -13.833 9.969 1.00 59.12 245 LEU A C 1
ATOM 1875 O O . LEU A 1 245 ? 10.713 -13.646 10.877 1.00 59.12 245 LEU A O 1
ATOM 1879 N N . LEU A 1 246 ? 12.773 -14.221 10.182 1.00 68.56 246 LEU A N 1
ATOM 1880 C CA . LEU A 1 246 ? 13.322 -14.466 11.518 1.00 68.56 246 LEU A CA 1
ATOM 1881 C C . LEU A 1 246 ? 13.273 -13.208 12.394 1.00 68.56 246 LEU A C 1
ATOM 1883 O O . LEU A 1 246 ? 12.853 -13.288 13.543 1.00 68.56 246 LEU A O 1
ATOM 1887 N N . GLY A 1 247 ? 13.600 -12.037 11.836 1.00 76.56 247 GLY A N 1
ATOM 1888 C CA . GLY A 1 247 ? 13.480 -10.760 12.546 1.00 76.56 247 GLY A CA 1
ATOM 1889 C C . GLY A 1 247 ? 12.037 -10.411 12.927 1.00 76.56 247 GLY A C 1
ATOM 1890 O O . GLY A 1 247 ? 11.785 -9.990 14.052 1.00 76.56 247 GLY A O 1
ATOM 1891 N N . ARG A 1 248 ? 11.064 -10.639 12.030 1.00 62.22 248 ARG A N 1
ATOM 1892 C CA . ARG A 1 248 ? 9.634 -10.434 12.333 1.00 62.22 248 ARG A CA 1
ATOM 1893 C C . ARG A 1 248 ? 9.094 -11.429 13.355 1.00 62.22 248 ARG A C 1
ATOM 1895 O O . ARG A 1 248 ? 8.324 -11.022 14.216 1.00 62.22 248 ARG A O 1
ATOM 1902 N N . PHE A 1 249 ? 9.520 -12.689 13.295 1.00 72.44 249 PHE A N 1
ATOM 1903 C CA . PHE A 1 249 ? 9.184 -13.698 14.299 1.00 72.44 249 PHE A CA 1
ATOM 1904 C C . PHE A 1 249 ? 9.752 -13.330 15.672 1.00 72.44 249 PHE A C 1
ATOM 1906 O O . PHE A 1 249 ? 9.006 -13.305 16.648 1.00 72.44 249 PHE A O 1
ATOM 1913 N N . ALA A 1 250 ? 11.033 -12.961 15.740 1.00 78.62 250 ALA A N 1
ATOM 1914 C CA . ALA A 1 250 ? 11.673 -12.519 16.975 1.00 78.62 250 ALA A CA 1
ATOM 1915 C C . ALA A 1 250 ? 10.990 -11.272 17.552 1.00 78.62 250 ALA A C 1
ATOM 1917 O O . ALA A 1 250 ? 10.727 -11.213 18.748 1.00 78.62 250 ALA A O 1
ATOM 1918 N N . HIS A 1 251 ? 10.620 -10.311 16.701 1.00 63.47 251 HIS A N 1
ATOM 1919 C CA . HIS A 1 251 ? 9.882 -9.126 17.127 1.00 63.47 251 HIS A CA 1
ATOM 1920 C C . HIS A 1 251 ? 8.469 -9.466 17.622 1.00 63.47 251 HIS A C 1
ATOM 1922 O O . HIS A 1 251 ? 8.052 -8.947 18.650 1.00 63.47 251 HIS A O 1
ATOM 1928 N N . SER A 1 252 ? 7.751 -10.376 16.951 1.00 81.56 252 SER A N 1
ATOM 1929 C CA . SER A 1 252 ? 6.439 -10.838 17.421 1.00 81.56 252 SER A CA 1
ATOM 1930 C C . SER A 1 252 ? 6.519 -11.603 18.744 1.00 81.56 252 SER A C 1
ATOM 1932 O O . SER A 1 252 ? 5.666 -11.397 19.594 1.00 81.56 252 SER A O 1
ATOM 1934 N N . MET A 1 253 ? 7.560 -12.416 18.966 1.00 77.19 253 MET A N 1
ATOM 1935 C CA . MET A 1 253 ? 7.782 -13.068 20.261 1.00 77.19 253 MET A CA 1
ATOM 1936 C C . MET A 1 253 ? 8.130 -12.054 21.350 1.00 77.19 253 MET A C 1
ATOM 1938 O O . MET A 1 253 ? 7.584 -12.134 22.443 1.00 77.19 253 MET A O 1
ATOM 1942 N N . ALA A 1 254 ? 8.985 -11.073 21.049 1.00 83.25 254 ALA A N 1
ATOM 1943 C CA . ALA A 1 254 ? 9.341 -10.017 21.993 1.00 83.25 254 ALA A CA 1
ATOM 1944 C C . ALA A 1 254 ? 8.136 -9.145 22.381 1.00 83.25 254 ALA A C 1
ATOM 1946 O O . ALA A 1 254 ? 8.041 -8.726 23.527 1.00 83.25 254 ALA A O 1
ATOM 1947 N N . MET A 1 255 ? 7.204 -8.902 21.452 1.00 71.25 255 MET A N 1
ATOM 1948 C CA . MET A 1 255 ? 5.971 -8.155 21.728 1.00 71.25 255 MET A CA 1
ATOM 1949 C C . MET A 1 255 ? 4.920 -8.967 22.506 1.00 71.25 255 MET A C 1
ATOM 1951 O O . MET A 1 255 ? 3.967 -8.380 22.998 1.00 71.25 255 MET A O 1
ATOM 1955 N N . VAL A 1 256 ? 5.057 -10.298 22.574 1.00 80.19 256 VAL A N 1
ATOM 1956 C CA . VAL A 1 256 ? 4.164 -11.203 23.328 1.00 80.19 256 VAL A CA 1
ATOM 1957 C C . VAL A 1 256 ? 4.710 -11.504 24.731 1.00 80.19 256 VAL A C 1
ATOM 1959 O O . VAL A 1 256 ? 3.951 -11.897 25.610 1.00 80.19 256 VAL A O 1
ATOM 1962 N N . LEU A 1 257 ? 6.020 -11.340 24.945 1.00 77.62 257 LEU A N 1
ATOM 1963 C CA . LEU A 1 257 ? 6.693 -11.645 26.213 1.00 77.62 257 LEU A CA 1
ATOM 1964 C C . LEU A 1 257 ? 6.742 -10.455 27.200 1.00 77.62 257 LEU A C 1
ATOM 1966 O O . LEU A 1 257 ? 7.177 -10.638 28.334 1.00 77.62 257 LEU A O 1
ATOM 1970 N N . HIS A 1 258 ? 6.316 -9.264 26.775 1.00 53.69 258 HIS A N 1
ATOM 1971 C CA . HIS A 1 258 ? 6.119 -8.062 27.595 1.00 53.69 258 HIS A CA 1
ATOM 1972 C C . HIS A 1 258 ? 4.657 -7.632 27.520 1.00 53.69 258 HIS A C 1
ATOM 1974 O O . HIS A 1 258 ? 4.116 -7.237 28.574 1.00 53.69 258 HIS A O 1
#

Foldseek 3Di:
DDDDDPPPPDDPDPPPLQDPVVVVVVPDDPVVDPQDDDALVNLLVLLQQLLVCVVVVDDNLVSLVVVLVVDPRPVSNSLSVQLSVCVVVPDQSLVSCVVCCVRQPPVNSVLCVVCSVVVNNSVSSNVVSVVSVVVVVVLVVVLVVVVVVVVVVVVVVVVVLCCLAPVLVVVVVVCVVVVDDDDPVSVVSVVVSVVSNVCVVVCVVVVCVVVVVVNVCSVVNPDDPPVVVVVVPPPVVVVVVVVVVVVVVVVVVVVVVD

pLDDT: mean 74.42, std 17.49, range [36.16, 96.56]

Sequence (258 aa):
MPPVDSAVRPRPTPPDGISPDVRAALATPGWALRQRVPSASDIAMLTYDLGVLLGAGLPLMQALDVLGEQTTDQVLRGVLRSVSQEIQVGKKFSEALGRYPSLFSPLYRGIVGNGETTGRLDMALERLAAFLERDLEFRRKVRDILVYPAMVMAMAGVVLGIFLIYIIPAFDQVYRHAGASLPPLTRALVAWSRLARTTMPLVFPCAAALLVPQVRRWLLGTCLPPIQRALLTIPITRALARTALLGRFAHSMAMVLH

InterPro domains:
  IPR003004 GspF/PilC family [PR00812] (42-54)
  IPR003004 GspF/PilC family [PR00812] (141-169)
  IPR003004 GspF/PilC family [PTHR30012] (32-257)
  IPR018076 Type II secretion system protein GspF domain [PF00482] (49-169)
  IPR042094 Type II secretion system GspF domain superfamily [G3DSA:1.20.81.30] (33-146)

Organism: NCBI:txid2569760

Radius of gyration: 28.03 Å; chains: 1; bounding box: 72×59×76 Å

Secondary structure (DSSP, 8-state):
--------PPPPPPPTT--HHHHHHHHS-TTT--PPPPPHHHHHHHHHHHHHHHHTT--HHHHHHHHHHH---HHHHHHHHHHHHHHHTT--HHHHHTT-TTTS-HHHHHHHHHHHHHT-HHHHHHHHHHHHHHHHHHHHHHHHHHHHHHHHHHHHHHHHHHIIIIIHHHHHHHHHHTTPPPPHHHHHHHHHHHHHHHHHHHHHHHHHHHHHHHHHHHHTT---HHHHHHHTTSHHHHHHHHHHHHHHHHHHHHHH--